Protein AF-G8ZY96-F1 (afdb_monomer_lite)

Structure (mmCIF, N/CA/C/O backbone):
data_AF-G8ZY96-F1
#
_entry.id   AF-G8ZY96-F1
#
loop_
_atom_site.group_PDB
_atom_site.id
_atom_site.type_symbol
_atom_site.label_atom_id
_atom_site.label_alt_id
_atom_site.label_comp_id
_atom_site.label_asym_id
_atom_site.label_entity_id
_atom_site.label_seq_id
_atom_site.pdbx_PDB_ins_code
_atom_site.Cartn_x
_atom_site.Cartn_y
_atom_site.Cartn_z
_atom_site.occupancy
_atom_site.B_iso_or_equiv
_atom_site.auth_seq_id
_atom_site.auth_comp_id
_atom_site.auth_asym_id
_atom_site.auth_atom_id
_atom_site.pdbx_PDB_model_num
ATOM 1 N N . SER A 1 1 ? 13.080 5.524 -26.055 1.00 47.41 1 SER A N 1
ATOM 2 C CA . SER A 1 1 ? 12.161 4.626 -25.325 1.00 47.41 1 SER A CA 1
ATOM 3 C C . SER A 1 1 ? 12.075 4.948 -23.831 1.00 47.41 1 SER A C 1
ATOM 5 O O . SER A 1 1 ? 10.965 4.918 -23.333 1.00 47.41 1 SER A O 1
ATOM 7 N N . LYS A 1 2 ? 13.167 5.368 -23.159 1.00 34.75 2 LYS A N 1
ATOM 8 C CA . LYS A 1 2 ? 13.234 5.798 -21.735 1.00 34.75 2 LYS A CA 1
ATOM 9 C C . LYS A 1 2 ? 12.138 6.763 -21.235 1.00 34.75 2 LYS A C 1
ATOM 11 O O . LYS A 1 2 ? 11.817 6.761 -20.058 1.00 34.75 2 LYS A O 1
ATOM 16 N N . SER A 1 3 ? 11.590 7.618 -22.104 1.00 38.44 3 SER A N 1
ATOM 17 C CA . SER A 1 3 ? 10.581 8.615 -21.724 1.00 38.44 3 SER A CA 1
ATOM 18 C C . SER A 1 3 ? 9.147 8.088 -21.730 1.00 38.44 3 SER A C 1
ATOM 20 O O . SER A 1 3 ? 8.287 8.765 -21.188 1.00 38.44 3 SER A O 1
ATOM 22 N N . LYS A 1 4 ? 8.869 6.920 -22.333 1.00 41.31 4 LYS A N 1
ATOM 23 C CA . LYS A 1 4 ? 7.492 6.473 -22.600 1.00 41.31 4 LYS A CA 1
ATOM 24 C C . LYS A 1 4 ? 6.802 5.889 -21.366 1.00 41.31 4 LYS A C 1
ATOM 26 O O . LYS A 1 4 ? 5.678 6.271 -21.099 1.00 41.31 4 LYS A O 1
ATOM 31 N N . CYS A 1 5 ? 7.447 5.034 -20.571 1.00 41.44 5 CYS A N 1
ATOM 32 C CA . CYS A 1 5 ? 6.770 4.371 -19.443 1.00 41.44 5 CYS A CA 1
ATOM 33 C C . CYS A 1 5 ? 6.495 5.324 -18.266 1.00 41.44 5 CYS A C 1
ATOM 35 O O . CYS A 1 5 ? 5.376 5.388 -17.757 1.00 41.44 5 CYS A O 1
ATOM 37 N N . GLN A 1 6 ? 7.487 6.143 -17.900 1.00 39.78 6 GLN A N 1
ATOM 38 C CA . GLN A 1 6 ? 7.342 7.182 -16.877 1.00 39.78 6 GLN A CA 1
ATOM 39 C C . GLN A 1 6 ? 6.381 8.288 -17.337 1.00 39.78 6 GLN A C 1
ATOM 41 O O . GLN A 1 6 ? 5.586 8.778 -16.532 1.00 39.78 6 GLN A O 1
ATOM 46 N N . SER A 1 7 ? 6.380 8.635 -18.638 1.00 47.59 7 SER A N 1
ATOM 47 C CA . SER A 1 7 ? 5.338 9.504 -19.189 1.00 47.59 7 SER A CA 1
ATOM 48 C C . SER A 1 7 ? 3.978 8.840 -19.127 1.00 47.59 7 SER A C 1
ATOM 50 O O . SER A 1 7 ? 3.034 9.529 -18.801 1.00 47.59 7 SER A O 1
ATOM 52 N N . THR A 1 8 ? 3.849 7.540 -19.389 1.00 52.41 8 THR A N 1
ATOM 53 C CA . THR A 1 8 ? 2.558 6.847 -19.429 1.00 52.41 8 THR A CA 1
ATOM 54 C C . THR A 1 8 ? 1.954 6.751 -18.029 1.00 52.41 8 THR A C 1
ATOM 56 O O . THR A 1 8 ? 0.990 7.458 -17.783 1.00 52.41 8 THR A O 1
ATOM 59 N N . VAL A 1 9 ? 2.563 6.072 -17.053 1.00 52.25 9 VAL A N 1
ATOM 60 C CA . VAL A 1 9 ? 1.973 5.959 -15.696 1.00 52.25 9 VAL A CA 1
ATOM 61 C C . VAL A 1 9 ? 1.699 7.333 -15.061 1.00 52.25 9 VAL A C 1
ATOM 63 O O . VAL A 1 9 ? 0.628 7.572 -14.502 1.00 52.25 9 VAL A O 1
ATOM 66 N N . SER A 1 10 ? 2.638 8.278 -15.201 1.00 53.31 10 SER A N 1
ATOM 67 C CA . SER A 1 10 ? 2.465 9.631 -14.664 1.00 53.31 10 SER A CA 1
ATOM 68 C C . SER A 1 10 ? 1.416 10.444 -15.430 1.00 53.31 10 SER A C 1
ATOM 70 O O . SER A 1 10 ? 0.617 11.113 -14.789 1.00 53.31 10 SER A O 1
ATOM 72 N N . SER A 1 11 ? 1.381 10.417 -16.770 1.00 57.03 11 SER A N 1
ATOM 73 C CA . SER A 1 11 ? 0.384 11.168 -17.565 1.00 57.03 11 SER A CA 1
ATOM 74 C C . SER A 1 11 ? -1.027 10.624 -17.388 1.00 57.03 11 SER A C 1
ATOM 76 O O . SER A 1 11 ? -1.976 11.399 -17.364 1.00 57.03 11 SER A O 1
ATOM 78 N N . GLN A 1 12 ? -1.153 9.313 -17.206 1.00 59.62 12 GLN A N 1
ATOM 79 C CA . GLN A 1 12 ? -2.422 8.611 -17.105 1.00 59.62 12 GLN A CA 1
ATOM 80 C C . GLN A 1 12 ? -3.149 8.934 -15.797 1.00 59.62 12 GLN A C 1
ATOM 82 O O . GLN A 1 12 ? -4.313 9.341 -15.820 1.00 59.62 12 GLN A O 1
ATOM 87 N N . LEU A 1 13 ? -2.445 8.851 -14.660 1.00 63.44 13 LEU A N 1
ATOM 88 C CA . LEU A 1 13 ? -2.997 9.314 -13.386 1.00 63.44 13 LEU A CA 1
ATOM 89 C C . LEU A 1 13 ? -3.202 10.835 -13.400 1.00 63.44 13 LEU A C 1
ATOM 91 O O . LEU A 1 13 ? -4.229 11.310 -12.924 1.00 63.44 13 LEU A O 1
ATOM 95 N N . LYS A 1 14 ? -2.277 11.602 -14.000 1.00 63.75 14 LYS A N 1
ATOM 96 C CA . LYS A 1 14 ? -2.408 13.063 -14.136 1.00 63.75 14 LYS A CA 1
ATOM 97 C C . LYS A 1 14 ? -3.657 13.477 -14.905 1.00 63.75 14 LYS A C 1
ATOM 99 O O . LYS A 1 14 ? -4.272 14.455 -14.506 1.00 63.75 14 LYS A O 1
ATOM 104 N N . GLU A 1 15 ? -4.057 12.773 -15.963 1.00 64.00 15 GLU A N 1
ATOM 105 C CA . GLU A 1 15 ? -5.271 13.114 -16.715 1.00 64.00 15 GLU A CA 1
ATOM 106 C C . GLU A 1 15 ? -6.539 12.872 -15.882 1.00 64.00 15 GLU A C 1
ATOM 108 O O . GLU A 1 15 ? -7.428 13.725 -15.842 1.00 64.00 15 GLU A O 1
ATOM 113 N N . ARG A 1 16 ? -6.614 11.744 -15.157 1.00 69.81 16 ARG A N 1
ATOM 114 C CA . ARG A 1 16 ? -7.728 11.469 -14.227 1.00 69.81 16 ARG A CA 1
ATOM 115 C C . ARG A 1 16 ? -7.764 12.502 -13.102 1.00 69.81 16 ARG A C 1
ATOM 117 O O . ARG A 1 16 ? -8.821 13.049 -12.797 1.00 69.81 16 ARG A O 1
ATOM 124 N N . LEU A 1 17 ? -6.603 12.820 -12.535 1.00 70.94 17 LEU A N 1
ATOM 125 C CA . LEU A 1 17 ? -6.458 13.832 -11.496 1.00 70.94 17 LEU A CA 1
ATOM 126 C C . LEU A 1 17 ? -6.800 15.231 -12.000 1.00 70.94 17 LEU A C 1
ATOM 128 O O . LEU A 1 17 ? -7.450 15.959 -11.273 1.00 70.94 17 LEU A O 1
ATOM 132 N N . ALA A 1 18 ? -6.452 15.602 -13.231 1.00 67.38 18 ALA A N 1
ATOM 133 C CA . ALA A 1 18 ? -6.812 16.899 -13.803 1.00 67.38 18 ALA A CA 1
ATOM 134 C C . ALA A 1 18 ? -8.335 17.074 -13.938 1.00 67.38 18 ALA A C 1
ATOM 136 O O . ALA A 1 18 ? -8.839 18.177 -13.760 1.00 67.38 18 ALA A O 1
ATOM 137 N N . LYS A 1 19 ? -9.077 15.986 -14.197 1.00 65.31 19 LYS A N 1
ATOM 138 C CA . LYS A 1 19 ? -10.552 16.000 -14.221 1.00 65.31 19 LYS A CA 1
ATOM 139 C C . LYS A 1 19 ? -11.164 16.119 -12.818 1.00 65.31 19 LYS A C 1
ATOM 141 O O . LYS A 1 19 ? -12.224 16.717 -12.672 1.00 65.31 19 LYS A O 1
ATOM 146 N N . LEU A 1 20 ? -10.516 15.551 -11.797 1.00 66.31 20 LEU A N 1
ATOM 147 C CA . LEU A 1 20 ? -10.996 15.568 -10.406 1.00 66.31 20 LEU A CA 1
ATOM 148 C C . LEU A 1 20 ? -10.575 16.832 -9.642 1.00 66.31 20 LEU A C 1
ATOM 150 O O . LEU A 1 20 ? -11.321 17.355 -8.816 1.00 66.31 20 LEU A O 1
ATOM 154 N N . LEU A 1 21 ? -9.378 17.333 -9.924 1.00 66.56 21 LEU A N 1
ATOM 155 C CA . LEU A 1 21 ? -8.766 18.504 -9.316 1.00 66.56 21 LEU A CA 1
ATOM 156 C C .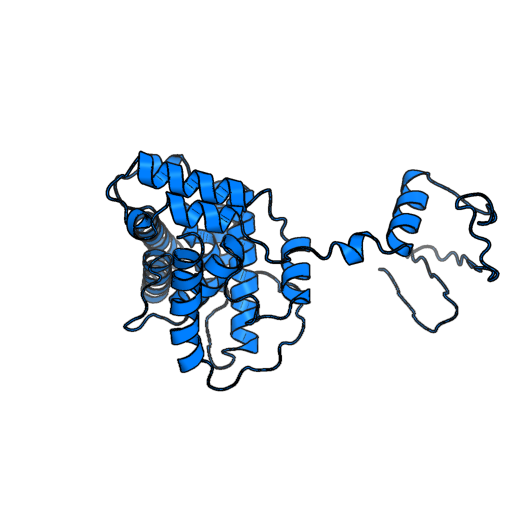 LEU A 1 21 ? -9.042 19.709 -10.209 1.00 66.56 21 LEU A C 1
ATOM 158 O O . LEU A 1 21 ? -8.166 20.212 -10.904 1.00 66.56 21 LEU A O 1
ATOM 162 N N . ASN A 1 22 ? -10.287 20.183 -10.174 1.00 52.94 22 ASN A N 1
ATOM 163 C CA . ASN A 1 22 ? -10.718 21.347 -10.955 1.00 52.94 22 ASN A CA 1
ATOM 164 C C . ASN A 1 22 ? -9.992 22.649 -10.536 1.00 52.94 22 ASN A C 1
ATOM 166 O O . ASN A 1 22 ? -10.023 23.645 -11.252 1.00 52.94 22 ASN A O 1
ATOM 170 N N . VAL A 1 23 ? -9.339 22.644 -9.365 1.00 57.94 23 VAL A N 1
ATOM 171 C CA . VAL A 1 23 ? -8.496 23.723 -8.838 1.00 57.94 23 VAL A CA 1
ATOM 172 C C . VAL A 1 23 ? -7.345 23.087 -8.061 1.00 57.94 23 VAL A C 1
ATOM 174 O O . VAL A 1 23 ? -7.586 22.338 -7.114 1.00 57.94 23 VAL A O 1
ATOM 177 N N . GLN A 1 24 ? -6.097 23.398 -8.422 1.00 56.38 24 GLN A N 1
ATOM 178 C CA . GLN A 1 24 ? -4.942 23.004 -7.617 1.00 56.38 24 GLN A CA 1
ATOM 179 C C . GLN A 1 24 ? -4.975 23.795 -6.304 1.00 56.38 24 GLN A C 1
ATOM 181 O O . GLN A 1 24 ? -4.778 25.011 -6.291 1.00 56.38 24 GLN A O 1
ATOM 186 N N . ARG A 1 25 ? -5.294 23.117 -5.199 1.00 68.00 25 ARG A N 1
ATOM 187 C CA . ARG A 1 25 ? -5.425 23.756 -3.884 1.00 68.00 25 ARG A CA 1
ATOM 188 C C . ARG A 1 25 ? -4.049 23.983 -3.266 1.00 68.00 25 ARG A C 1
ATOM 190 O O . ARG A 1 25 ? -3.138 23.174 -3.449 1.00 68.00 25 ARG A O 1
ATOM 197 N N . HIS A 1 26 ? -3.901 25.095 -2.544 1.00 72.69 26 HIS A N 1
ATOM 198 C CA . HIS A 1 26 ? -2.657 25.424 -1.854 1.00 72.69 26 HIS A CA 1
ATOM 199 C C . HIS A 1 26 ? -2.327 24.346 -0.817 1.00 72.69 26 HIS A C 1
ATOM 201 O O . HIS A 1 26 ? -3.153 24.017 0.031 1.00 72.69 26 HIS A O 1
ATOM 207 N N . GLN A 1 27 ? -1.120 23.793 -0.902 1.00 78.88 27 GLN A N 1
ATOM 208 C CA . GLN A 1 27 ? -0.669 22.723 -0.022 1.00 78.88 27 GLN A CA 1
ATOM 209 C C . GLN A 1 27 ? -0.067 23.306 1.236 1.00 78.88 27 GLN A C 1
ATOM 211 O O . GLN A 1 27 ? 0.885 24.082 1.179 1.00 78.88 27 GLN A O 1
ATOM 216 N N . VAL A 1 28 ? -0.581 22.872 2.377 1.00 77.44 28 VAL A N 1
ATOM 217 C CA . VAL A 1 28 ? -0.041 23.263 3.676 1.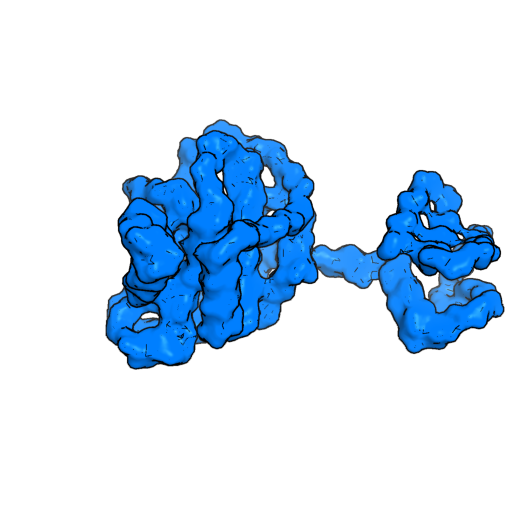00 77.44 28 VAL A CA 1
ATOM 218 C C . VAL A 1 28 ? 0.860 22.149 4.187 1.00 77.44 28 VAL A C 1
ATOM 220 O O . VAL A 1 28 ? 0.475 20.976 4.156 1.00 77.44 28 VAL A O 1
ATOM 223 N N . SER A 1 29 ? 2.048 22.510 4.675 1.00 83.75 29 SER A N 1
ATOM 224 C CA . SER A 1 29 ? 2.934 21.567 5.360 1.00 83.75 29 SER A CA 1
ATOM 225 C C . SER A 1 29 ? 2.213 20.909 6.540 1.00 83.75 29 SER A C 1
ATOM 227 O O . SER A 1 29 ? 1.640 21.594 7.386 1.00 83.75 29 SER A O 1
ATOM 229 N N . LYS A 1 30 ? 2.236 19.577 6.595 1.00 83.94 30 LYS A N 1
ATOM 230 C CA . LYS A 1 30 ? 1.652 18.764 7.663 1.00 83.94 30 LYS A CA 1
ATOM 231 C C . LYS A 1 30 ? 2.736 17.991 8.395 1.00 83.94 30 LYS A C 1
ATOM 233 O O . LYS A 1 30 ? 3.685 17.494 7.788 1.00 83.94 30 LYS A O 1
ATOM 238 N N . SER A 1 31 ? 2.543 17.852 9.701 1.00 85.88 31 SER A N 1
ATOM 239 C CA . SER A 1 31 ? 3.219 16.834 10.493 1.00 85.88 31 SER A CA 1
ATOM 240 C C . SER A 1 31 ? 2.600 15.461 10.233 1.00 85.88 31 SER A C 1
ATOM 242 O O . SER A 1 31 ? 1.456 15.352 9.790 1.00 85.88 31 SER A O 1
ATOM 244 N N . VAL A 1 32 ? 3.346 14.417 10.578 1.00 91.25 32 VAL A N 1
ATOM 245 C CA . VAL A 1 32 ? 2.834 13.044 10.662 1.00 91.25 32 VAL A CA 1
ATOM 246 C C . VAL A 1 32 ? 1.646 13.010 11.627 1.00 91.25 32 VAL A C 1
ATOM 248 O O . VAL A 1 32 ? 1.694 13.642 12.686 1.00 91.25 32 VAL A O 1
ATOM 251 N N . ILE A 1 33 ? 0.578 12.306 11.253 1.00 93.06 33 ILE A N 1
ATOM 252 C CA . ILE A 1 33 ? -0.599 12.122 12.111 1.00 93.06 33 ILE A CA 1
ATOM 253 C C . ILE A 1 33 ? -0.468 10.827 12.923 1.00 93.06 33 ILE A C 1
ATOM 255 O O . ILE A 1 33 ? 0.173 9.882 12.449 1.00 93.06 33 ILE A O 1
ATOM 259 N N . PRO A 1 34 ? -1.060 10.745 14.129 1.00 94.56 34 PRO A N 1
ATOM 260 C CA . PRO A 1 34 ? -1.126 9.480 14.851 1.00 94.56 34 PRO A CA 1
ATOM 261 C C . PRO A 1 34 ? -1.889 8.438 14.027 1.00 94.56 34 PRO A C 1
ATOM 263 O O . PRO A 1 34 ? -2.842 8.765 13.316 1.00 94.56 34 PRO A O 1
ATOM 266 N N . PHE A 1 35 ? -1.466 7.180 14.126 1.00 95.31 35 PHE A N 1
ATOM 267 C CA . PHE A 1 35 ? -2.230 6.077 13.556 1.00 95.31 35 PHE A CA 1
ATOM 268 C C . PHE A 1 35 ? -3.527 5.878 14.355 1.00 95.31 35 PHE A C 1
ATOM 270 O O . PHE A 1 35 ? -3.504 6.072 15.575 1.00 95.31 35 PHE A O 1
ATOM 277 N N . PRO A 1 36 ? -4.633 5.490 13.694 1.00 96.00 36 PRO A N 1
ATOM 278 C CA . PRO A 1 36 ? -5.829 5.002 14.368 1.00 96.00 36 PRO A CA 1
ATOM 279 C C . PRO A 1 36 ? -5.494 4.028 15.501 1.00 96.00 36 PRO A C 1
ATOM 281 O O . PRO A 1 36 ? -4.631 3.160 15.352 1.00 96.00 36 PRO A O 1
ATOM 284 N N . SER A 1 37 ? -6.170 4.197 16.633 1.00 92.31 37 SER A N 1
ATOM 285 C CA . SER A 1 37 ? -6.099 3.307 17.790 1.00 92.31 37 SER A CA 1
ATOM 286 C C . SER A 1 37 ? -7.428 2.580 17.969 1.00 92.31 37 SER A C 1
ATOM 288 O O . SER A 1 37 ? -8.458 3.024 17.466 1.00 92.31 37 SER A O 1
ATOM 290 N N . GLY A 1 38 ? -7.411 1.466 18.698 1.00 94.69 38 GLY A N 1
ATOM 291 C CA . GLY A 1 38 ? -8.574 0.597 18.850 1.00 94.69 38 GLY A CA 1
ATOM 292 C C . GLY A 1 38 ? -8.268 -0.837 18.442 1.00 94.69 38 GLY A C 1
ATOM 293 O O . GLY A 1 38 ? -7.251 -1.128 17.815 1.00 94.69 38 GLY A O 1
ATOM 294 N N . LYS A 1 39 ? -9.160 -1.755 18.820 1.00 96.88 39 LYS A N 1
ATOM 295 C CA . LYS A 1 39 ? -8.923 -3.200 18.711 1.00 96.88 39 LYS A CA 1
ATOM 296 C C . LYS A 1 39 ? -8.592 -3.646 17.280 1.00 96.88 39 LYS A C 1
ATOM 298 O O . LYS A 1 39 ? -7.676 -4.444 17.099 1.00 96.88 39 LYS A O 1
ATOM 303 N N . VAL A 1 40 ? -9.330 -3.146 16.288 1.00 96.75 40 VAL A N 1
ATOM 304 C CA . VAL A 1 40 ? -9.164 -3.531 14.878 1.00 96.75 40 VAL A CA 1
ATOM 305 C C . VAL A 1 40 ? -7.881 -2.918 14.309 1.00 96.75 40 VAL A C 1
ATOM 307 O O . VAL A 1 40 ? -7.019 -3.659 13.832 1.00 96.75 40 VAL A O 1
ATOM 310 N N . ALA A 1 41 ? -7.683 -1.602 14.447 1.00 96.81 41 ALA A N 1
ATOM 311 C CA . ALA A 1 41 ? -6.438 -0.932 14.057 1.00 96.81 41 ALA A CA 1
ATOM 312 C C . ALA A 1 41 ? -5.177 -1.589 14.657 1.00 96.81 41 ALA A C 1
ATOM 314 O O . ALA A 1 41 ? -4.205 -1.865 13.949 1.00 96.81 41 ALA A O 1
ATOM 315 N N . GLU A 1 42 ? -5.191 -1.876 15.962 1.00 98.19 42 GLU A N 1
ATOM 316 C CA . GLU A 1 42 ? -4.070 -2.494 16.674 1.00 98.19 42 GLU A CA 1
ATOM 317 C C . GLU A 1 42 ? -3.817 -3.929 16.214 1.00 98.19 42 GLU A C 1
ATOM 319 O O . GLU A 1 42 ? -2.657 -4.320 16.045 1.00 98.19 42 GLU A O 1
ATOM 324 N N . PHE A 1 43 ? -4.877 -4.708 15.968 1.00 98.56 43 PHE A N 1
ATOM 325 C CA . PHE A 1 43 ? -4.752 -6.047 15.401 1.00 98.56 43 PHE A CA 1
ATOM 326 C C . PHE A 1 43 ? -4.010 -5.999 14.064 1.00 98.56 43 PHE A C 1
ATOM 328 O O . PHE A 1 43 ? -2.993 -6.677 13.903 1.00 98.56 43 PHE A O 1
ATOM 335 N N . PHE A 1 44 ? -4.469 -5.170 13.124 1.00 98.69 44 PHE A N 1
ATOM 336 C CA . PHE A 1 44 ? -3.887 -5.115 11.784 1.00 98.69 44 PHE A CA 1
ATOM 337 C C . PHE A 1 44 ? -2.474 -4.546 11.782 1.00 98.69 44 PHE A C 1
ATOM 339 O O . PHE A 1 44 ? -1.614 -5.056 11.062 1.00 98.69 44 PHE A O 1
ATOM 346 N N . LEU A 1 45 ? -2.185 -3.561 12.634 1.00 98.31 45 LEU A N 1
ATOM 347 C CA . LEU A 1 45 ? -0.828 -3.052 12.802 1.00 98.31 45 LEU A CA 1
ATOM 348 C C . LEU A 1 45 ? 0.121 -4.139 13.323 1.00 98.31 45 LEU A C 1
ATOM 350 O O . LEU A 1 45 ? 1.244 -4.264 12.834 1.00 98.31 45 LEU A O 1
ATOM 354 N N . ASN A 1 46 ? -0.314 -4.942 14.295 1.00 98.56 46 ASN A N 1
ATOM 355 C CA . ASN A 1 46 ? 0.483 -6.044 14.833 1.00 98.56 46 ASN A CA 1
ATOM 356 C C . ASN A 1 46 ? 0.636 -7.192 13.827 1.00 98.56 46 ASN A C 1
ATOM 358 O O . ASN A 1 46 ? 1.723 -7.758 13.706 1.00 98.56 46 ASN A O 1
ATOM 362 N N . TYR A 1 47 ? -0.418 -7.506 13.076 1.00 98.75 47 TYR A N 1
ATOM 363 C CA . TYR A 1 47 ? -0.381 -8.506 12.015 1.00 98.75 47 TYR A CA 1
ATOM 364 C C . TYR A 1 47 ? 0.597 -8.104 10.903 1.00 98.75 47 TYR A C 1
ATOM 366 O O . TYR A 1 47 ? 1.491 -8.877 10.561 1.00 98.75 47 TYR A O 1
ATOM 374 N N . ALA A 1 48 ? 0.507 -6.866 10.409 1.00 98.62 48 ALA A N 1
ATOM 375 C CA . ALA A 1 48 ? 1.417 -6.338 9.398 1.00 98.62 48 ALA A CA 1
ATOM 376 C C . ALA A 1 48 ? 2.872 -6.321 9.892 1.00 98.62 48 ALA A C 1
ATOM 378 O O . ALA A 1 48 ? 3.761 -6.765 9.174 1.00 98.62 48 ALA A O 1
ATOM 379 N N . LYS A 1 49 ? 3.122 -5.901 11.142 1.00 98.44 49 LYS A N 1
ATOM 380 C CA . LYS A 1 49 ? 4.460 -5.958 11.765 1.00 98.44 49 LYS A CA 1
ATOM 381 C C . LYS A 1 49 ? 5.041 -7.368 11.830 1.00 98.44 49 LYS A C 1
ATOM 383 O O . LYS A 1 49 ? 6.256 -7.523 11.766 1.00 98.44 49 LYS A O 1
ATOM 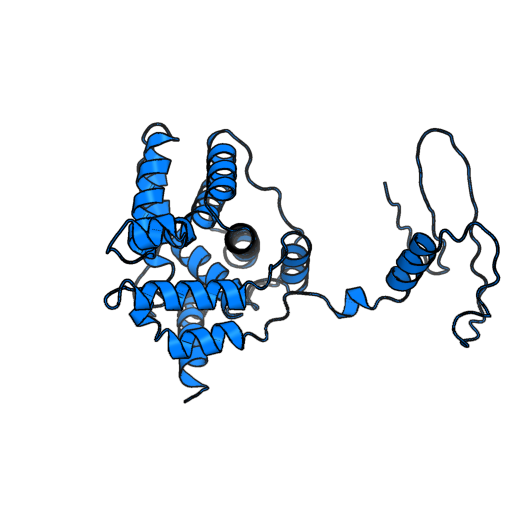388 N N . LYS A 1 50 ? 4.189 -8.374 12.021 1.00 98.56 50 LYS A N 1
ATOM 389 C CA . LYS A 1 50 ? 4.601 -9.772 12.128 1.00 98.56 50 LYS A CA 1
ATOM 390 C C . LYS A 1 50 ? 4.909 -10.388 10.764 1.00 98.56 50 LYS A C 1
ATOM 392 O O . LYS A 1 50 ? 5.858 -11.159 10.662 1.00 98.56 50 LYS A O 1
ATOM 397 N N . GLU A 1 51 ? 4.094 -10.104 9.751 1.00 98.50 51 GLU A N 1
ATOM 398 C CA . GLU A 1 51 ? 4.195 -10.780 8.452 1.00 98.50 51 GLU A CA 1
ATOM 399 C C . GLU A 1 51 ? 5.078 -10.026 7.442 1.00 98.50 51 GLU A C 1
ATOM 401 O O . GLU A 1 51 ? 5.725 -10.666 6.614 1.00 98.50 51 GLU A O 1
ATOM 406 N N . LEU A 1 52 ? 5.121 -8.688 7.481 1.00 98.56 52 LEU A N 1
ATOM 407 C CA . LEU A 1 52 ? 5.835 -7.887 6.484 1.00 98.56 52 LEU A CA 1
ATOM 408 C C . LEU A 1 52 ? 7.312 -7.668 6.848 1.00 98.56 52 LEU A C 1
ATOM 410 O O . LEU A 1 52 ? 7.631 -7.346 7.996 1.00 98.56 52 LEU A O 1
ATOM 414 N N . PRO A 1 53 ? 8.226 -7.708 5.860 1.00 97.75 53 PRO A N 1
ATOM 415 C CA . PRO A 1 53 ? 9.564 -7.150 6.016 1.00 97.75 53 PRO A CA 1
ATOM 416 C C . PRO A 1 53 ? 9.511 -5.663 6.388 1.00 97.75 53 PRO A C 1
ATOM 418 O O . PRO A 1 53 ? 8.630 -4.930 5.936 1.00 97.75 53 PRO A O 1
ATOM 421 N N . ILE A 1 54 ? 10.504 -5.188 7.148 1.00 97.81 54 ILE A N 1
ATOM 422 C CA . ILE A 1 54 ? 10.527 -3.811 7.671 1.00 97.81 54 ILE A CA 1
ATOM 423 C C . ILE A 1 54 ? 10.397 -2.737 6.580 1.00 97.81 54 ILE A C 1
ATOM 425 O O . ILE A 1 54 ? 9.684 -1.756 6.770 1.00 97.81 54 ILE A O 1
ATOM 429 N N . ALA A 1 55 ? 11.019 -2.937 5.413 1.00 97.75 55 ALA A N 1
ATOM 430 C CA . ALA A 1 55 ? 10.928 -1.994 4.298 1.00 97.75 55 ALA A CA 1
ATOM 431 C C . ALA A 1 55 ? 9.493 -1.877 3.749 1.00 97.75 55 ALA A C 1
ATOM 433 O O . ALA A 1 55 ? 9.018 -0.764 3.516 1.00 97.75 55 ALA A O 1
ATOM 434 N N . THR A 1 56 ? 8.787 -3.005 3.611 1.00 98.38 56 THR A N 1
ATOM 435 C CA . THR A 1 56 ? 7.391 -3.071 3.144 1.00 98.38 56 THR A CA 1
ATOM 436 C C . THR A 1 56 ? 6.415 -2.544 4.195 1.00 98.38 56 THR A C 1
ATOM 438 O O . THR A 1 56 ? 5.486 -1.806 3.864 1.00 98.38 56 THR A O 1
ATOM 441 N N . LEU A 1 57 ? 6.649 -2.842 5.478 1.00 98.75 57 LEU A N 1
ATOM 442 C CA . LEU A 1 57 ? 5.882 -2.251 6.576 1.00 98.75 57 LEU A CA 1
ATOM 443 C C . LEU A 1 57 ? 6.021 -0.724 6.571 1.00 98.75 57 LEU A C 1
ATOM 445 O O . LEU A 1 57 ? 5.023 -0.007 6.597 1.00 98.75 57 LEU A O 1
ATOM 449 N N . ASN A 1 58 ? 7.252 -0.215 6.502 1.00 98.75 58 ASN A N 1
ATOM 450 C CA . ASN A 1 58 ? 7.505 1.221 6.483 1.00 98.75 58 ASN A CA 1
ATOM 451 C C . ASN A 1 58 ? 6.890 1.884 5.245 1.00 98.75 58 ASN A C 1
ATOM 453 O O . ASN A 1 58 ? 6.311 2.960 5.367 1.00 98.75 58 ASN A O 1
ATOM 457 N N . HIS A 1 59 ? 6.967 1.249 4.071 1.00 98.75 59 HIS A N 1
ATOM 458 C CA . HIS A 1 59 ? 6.255 1.699 2.872 1.00 98.75 59 HIS A CA 1
ATOM 459 C C . HIS A 1 59 ? 4.751 1.831 3.123 1.00 98.75 59 HIS A C 1
ATOM 461 O O . HIS A 1 59 ? 4.193 2.909 2.935 1.00 98.75 59 HIS A O 1
ATOM 467 N N . SER A 1 60 ? 4.122 0.782 3.645 1.00 98.88 60 SER A N 1
ATOM 468 C CA . SER A 1 60 ? 2.691 0.752 3.955 1.00 98.88 60 SER A CA 1
ATOM 469 C C . SER A 1 60 ? 2.276 1.872 4.921 1.00 98.88 60 SER A C 1
ATOM 471 O O . SER A 1 60 ? 1.281 2.566 4.709 1.00 98.88 60 SER A O 1
ATOM 473 N N . LEU A 1 61 ? 3.083 2.130 5.955 1.00 98.81 61 LEU A N 1
ATOM 474 C CA . LEU A 1 61 ? 2.843 3.224 6.900 1.00 98.81 61 LEU A CA 1
ATOM 475 C C . LEU A 1 61 ? 3.038 4.610 6.261 1.00 98.81 61 LEU A C 1
ATOM 477 O O . LEU A 1 61 ? 2.276 5.530 6.561 1.00 98.81 61 LEU A O 1
ATOM 481 N N . ARG A 1 62 ? 4.021 4.783 5.363 1.00 98.81 62 ARG A N 1
ATOM 482 C CA . ARG A 1 62 ? 4.169 6.024 4.583 1.00 98.81 62 ARG A CA 1
ATOM 483 C C . ARG A 1 62 ? 2.982 6.240 3.649 1.00 98.81 62 ARG A C 1
ATOM 485 O O . ARG A 1 62 ? 2.482 7.358 3.585 1.00 98.81 62 ARG A O 1
ATOM 492 N N . VAL A 1 63 ? 2.510 5.189 2.978 1.00 98.81 63 VAL A N 1
ATOM 493 C CA . VAL A 1 63 ? 1.327 5.218 2.105 1.00 98.81 63 VAL A CA 1
ATOM 494 C C . VAL A 1 63 ? 0.110 5.732 2.870 1.00 98.81 63 VAL A C 1
ATOM 496 O O . VAL A 1 63 ? -0.513 6.682 2.406 1.00 98.81 63 VAL A O 1
ATOM 499 N N . PHE A 1 64 ? -0.161 5.226 4.079 1.00 98.81 64 PHE A N 1
ATOM 500 C CA . PHE A 1 64 ? -1.218 5.772 4.943 1.00 98.81 64 PHE A CA 1
ATOM 501 C C . PHE A 1 64 ? -1.063 7.287 5.180 1.00 98.81 64 PHE A C 1
ATOM 503 O O . PHE A 1 64 ? -2.014 8.049 4.996 1.00 98.81 64 PHE A O 1
ATOM 510 N N . GLN A 1 65 ? 0.140 7.740 5.549 1.00 98.69 65 GLN A N 1
ATOM 511 C CA . GLN A 1 65 ? 0.398 9.157 5.830 1.00 98.69 65 GLN A CA 1
ATOM 512 C C . GLN A 1 65 ? 0.233 10.036 4.580 1.00 98.69 65 GLN A C 1
ATOM 514 O O . GLN A 1 65 ? -0.341 11.124 4.665 1.00 98.69 65 GLN A O 1
ATOM 519 N N . TYR A 1 66 ? 0.691 9.573 3.411 1.00 98.62 66 TYR A N 1
ATOM 520 C CA . TYR A 1 66 ? 0.482 10.284 2.149 1.00 98.62 66 TYR A CA 1
ATOM 521 C C . TYR A 1 66 ? -0.996 10.347 1.779 1.00 98.62 66 TYR A C 1
ATOM 523 O O . TYR A 1 66 ? -1.463 11.421 1.406 1.00 98.62 66 TYR A O 1
ATOM 531 N N . CYS A 1 67 ? -1.739 9.243 1.920 1.00 98.38 67 CYS A N 1
ATOM 532 C CA . CYS A 1 67 ? -3.177 9.229 1.684 1.00 98.38 67 CYS A CA 1
ATOM 533 C C . CYS A 1 67 ? -3.873 10.292 2.538 1.00 98.38 67 CYS A C 1
ATOM 535 O O . CYS A 1 67 ? -4.557 11.158 1.998 1.00 98.38 67 CYS A O 1
ATOM 537 N N . ALA A 1 68 ? -3.641 10.285 3.854 1.00 97.69 68 ALA A N 1
ATOM 538 C CA . ALA A 1 68 ? -4.257 11.238 4.773 1.00 97.69 68 ALA A CA 1
ATOM 539 C C . ALA A 1 68 ? -3.889 12.698 4.445 1.00 97.69 68 ALA A C 1
ATOM 541 O O . ALA A 1 68 ? -4.748 13.584 4.454 1.00 97.69 68 ALA A O 1
ATOM 542 N N . ALA A 1 69 ? -2.622 12.963 4.108 1.00 96.50 69 ALA A N 1
ATOM 543 C CA . ALA A 1 69 ? -2.164 14.299 3.732 1.00 96.50 69 ALA A CA 1
ATOM 544 C C . ALA A 1 69 ? -2.814 14.800 2.432 1.00 96.50 69 ALA A C 1
ATOM 546 O O . ALA A 1 69 ? -3.267 15.948 2.379 1.00 96.50 69 ALA A O 1
ATOM 547 N N . ILE A 1 70 ? -2.879 13.943 1.409 1.00 96.12 70 ILE A N 1
ATOM 548 C CA . ILE A 1 70 ? -3.426 14.271 0.088 1.00 96.12 70 ILE A CA 1
ATOM 549 C C . ILE A 1 70 ? -4.948 14.411 0.147 1.00 96.12 70 ILE A C 1
ATOM 551 O O . ILE A 1 70 ? -5.467 15.365 -0.425 1.00 96.12 70 ILE A O 1
ATOM 555 N N . ILE A 1 71 ? -5.664 13.539 0.868 1.00 95.38 71 ILE A N 1
ATOM 556 C CA . ILE A 1 71 ? -7.115 13.678 1.086 1.00 95.38 71 ILE A CA 1
ATOM 557 C C . ILE A 1 71 ? -7.414 15.053 1.676 1.00 95.38 71 ILE A C 1
ATOM 559 O O . ILE A 1 71 ? -8.222 15.797 1.129 1.00 95.38 71 ILE A O 1
ATOM 563 N N . LYS A 1 72 ? -6.701 15.440 2.737 1.00 93.38 72 LYS A N 1
ATOM 564 C CA . LYS A 1 72 ? -6.946 16.710 3.424 1.00 93.38 72 LYS A CA 1
ATOM 565 C C . LYS A 1 72 ? -6.760 17.939 2.527 1.00 93.38 72 LYS A C 1
ATOM 567 O O . LYS A 1 72 ? -7.521 18.893 2.660 1.00 93.38 72 LYS A O 1
ATOM 572 N N . ASP A 1 73 ? -5.768 17.936 1.636 1.00 90.19 73 ASP A N 1
ATOM 573 C CA . ASP A 1 73 ? -5.524 19.078 0.742 1.00 90.19 73 ASP A CA 1
ATOM 574 C C . ASP A 1 73 ? -6.392 19.054 -0.510 1.00 90.19 73 ASP A C 1
ATOM 576 O O . ASP A 1 73 ? -6.919 20.086 -0.924 1.00 90.19 73 ASP A O 1
ATOM 580 N N . GLN A 1 74 ? -6.496 17.890 -1.145 1.00 90.50 74 GLN A N 1
ATOM 581 C CA . GLN A 1 74 ? -7.004 17.759 -2.507 1.00 90.50 74 GLN A CA 1
ATOM 582 C C . GLN A 1 74 ? -8.464 17.296 -2.542 1.00 90.50 74 GLN A C 1
ATOM 584 O O . GLN A 1 74 ? -9.205 17.669 -3.452 1.00 90.50 74 GLN A O 1
ATOM 589 N N . PHE A 1 75 ? -8.899 16.541 -1.532 1.00 93.06 75 PHE A N 1
ATOM 590 C CA . PHE A 1 75 ? -10.226 15.932 -1.456 1.00 93.06 75 PHE A CA 1
ATOM 591 C C . PHE A 1 75 ? -10.878 16.096 -0.070 1.00 93.06 75 PHE A C 1
ATOM 593 O O . PHE A 1 75 ? -11.330 15.108 0.503 1.00 93.06 75 PHE A O 1
ATOM 600 N N . PRO A 1 76 ? -10.964 17.309 0.511 1.00 91.50 76 PRO A N 1
ATOM 601 C CA . PRO A 1 76 ? -11.464 17.474 1.881 1.00 91.50 76 PRO A CA 1
ATOM 602 C C . PRO A 1 76 ? -12.947 17.124 2.058 1.00 91.50 76 PRO A C 1
ATOM 604 O O . PRO A 1 76 ? -13.420 17.065 3.184 1.00 91.50 76 PRO A O 1
ATOM 607 N N . GLN A 1 77 ? -13.681 16.914 0.964 1.00 92.31 77 GLN A N 1
ATOM 608 C CA . GLN A 1 77 ? -15.045 16.389 0.975 1.00 92.31 77 GLN A CA 1
ATOM 609 C C . GLN A 1 77 ? -15.118 14.856 1.094 1.00 92.31 77 GLN A C 1
ATOM 611 O O . GLN A 1 77 ? -16.214 14.313 1.169 1.00 92.31 77 GLN A O 1
ATOM 616 N N . TRP A 1 78 ? -13.993 14.139 1.015 1.00 95.75 78 TRP A N 1
ATOM 617 C CA . TRP A 1 78 ? -13.972 12.688 1.184 1.00 95.75 78 TRP A CA 1
ATOM 618 C C . TRP A 1 78 ? -13.931 12.329 2.665 1.00 95.75 78 TRP A C 1
ATOM 620 O O . TRP A 1 78 ? -12.950 12.596 3.354 1.00 95.75 78 TRP A O 1
ATOM 630 N N . GLU A 1 79 ? -14.980 11.658 3.125 1.00 93.44 79 GLU A N 1
ATOM 631 C CA . GLU A 1 79 ? -15.120 11.163 4.496 1.00 93.44 79 GLU A CA 1
ATOM 632 C C . GLU A 1 79 ? -14.678 9.696 4.577 1.00 93.44 79 GLU A C 1
ATOM 634 O O . GLU A 1 79 ? -15.460 8.799 4.879 1.00 93.44 79 GLU A O 1
ATOM 639 N N . ILE A 1 80 ? -13.415 9.429 4.230 1.00 95.88 80 ILE A N 1
ATOM 640 C CA . ILE A 1 80 ? -12.842 8.083 4.362 1.00 95.88 80 ILE A CA 1
ATOM 641 C C . ILE A 1 80 ? -12.445 7.869 5.823 1.00 95.88 80 ILE A C 1
ATOM 643 O O . ILE A 1 80 ? -11.625 8.618 6.356 1.00 95.88 80 ILE A O 1
ATOM 647 N N . ASP A 1 81 ? -12.987 6.823 6.446 1.00 97.44 81 ASP A N 1
ATOM 648 C CA . ASP A 1 81 ? -12.593 6.411 7.790 1.00 97.44 81 ASP A CA 1
ATOM 649 C C . ASP A 1 81 ? -11.083 6.100 7.846 1.00 97.44 81 ASP A C 1
ATOM 651 O O . ASP A 1 81 ? -10.531 5.373 7.012 1.00 97.44 81 ASP A O 1
ATOM 655 N N . HIS A 1 82 ? -10.385 6.687 8.820 1.00 97.06 82 HIS A N 1
ATOM 656 C CA . HIS A 1 82 ? -8.935 6.550 8.922 1.00 97.06 82 HIS A CA 1
ATOM 657 C C . HIS A 1 82 ? -8.488 5.134 9.317 1.00 97.06 82 HIS A C 1
ATOM 659 O O . HIS A 1 82 ? -7.385 4.747 8.930 1.00 97.06 82 HIS A O 1
ATOM 665 N N . GLU A 1 83 ? -9.288 4.365 10.063 1.00 98.50 83 GLU A N 1
ATOM 666 C CA . GLU A 1 83 ? -9.003 2.956 10.355 1.00 98.50 83 GLU A CA 1
ATOM 667 C C . GLU A 1 83 ? -9.070 2.132 9.068 1.00 98.50 83 GLU A C 1
ATOM 669 O O . GLU A 1 83 ? -8.108 1.428 8.758 1.00 98.50 83 GLU A O 1
ATOM 674 N N . VAL A 1 84 ? -10.120 2.312 8.258 1.00 98.62 84 VAL A N 1
ATOM 675 C CA . VAL A 1 84 ? -10.244 1.658 6.941 1.00 98.62 84 VAL A CA 1
ATOM 676 C C . VAL A 1 84 ? -9.053 2.008 6.048 1.00 98.62 84 VAL A C 1
ATOM 678 O O . VAL A 1 84 ? -8.457 1.132 5.412 1.00 98.62 84 VAL A O 1
ATOM 681 N N . LEU A 1 85 ? -8.650 3.281 6.032 1.00 98.75 85 LEU A N 1
ATOM 682 C CA . LEU A 1 85 ? -7.490 3.743 5.274 1.00 98.75 85 LEU A CA 1
ATOM 683 C C . LEU A 1 85 ? -6.178 3.114 5.77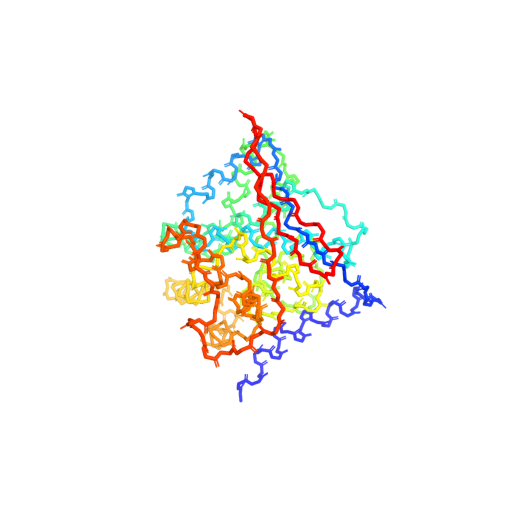0 1.00 98.75 85 LEU A C 1
ATOM 685 O O . LEU A 1 85 ? -5.353 2.698 4.954 1.00 98.75 85 LEU A O 1
ATOM 689 N N . LEU A 1 86 ? -5.983 3.029 7.091 1.00 98.81 86 LEU A N 1
ATOM 690 C CA . LEU A 1 86 ? -4.811 2.399 7.700 1.00 98.81 86 LEU A CA 1
ATOM 691 C C . LEU A 1 86 ? -4.749 0.913 7.349 1.00 98.81 86 LEU A C 1
ATOM 693 O O . LEU A 1 86 ? -3.710 0.451 6.886 1.00 98.81 86 LEU A O 1
ATOM 697 N N . VAL A 1 87 ? -5.839 0.171 7.545 1.00 98.88 87 VAL A N 1
ATOM 698 C CA . VAL A 1 87 ? -5.893 -1.273 7.275 1.00 98.88 87 VAL A CA 1
ATOM 699 C C . VAL A 1 87 ? -5.649 -1.559 5.797 1.00 9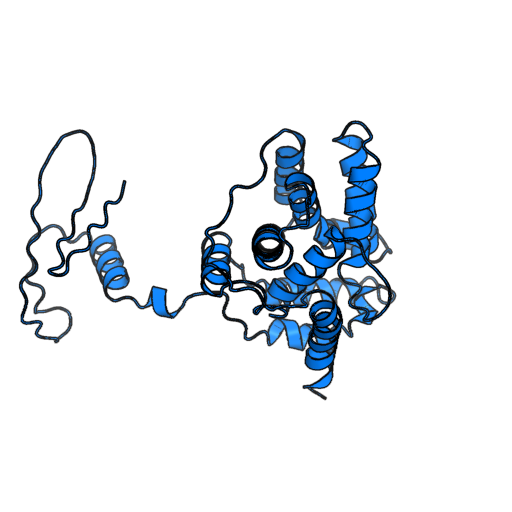8.88 87 VAL A C 1
ATOM 701 O O . VAL A 1 87 ? -4.848 -2.434 5.472 1.00 98.88 87 VAL A O 1
ATOM 704 N N . THR A 1 88 ? -6.236 -0.763 4.902 1.00 98.94 88 THR A N 1
ATOM 705 C CA . THR A 1 88 ? -5.966 -0.856 3.460 1.00 98.94 88 THR A CA 1
ATOM 706 C C . THR A 1 88 ? -4.482 -0.671 3.159 1.00 98.94 88 THR A C 1
ATOM 708 O O . THR A 1 88 ? -3.875 -1.503 2.485 1.00 98.94 88 THR A O 1
ATOM 711 N N . ALA A 1 89 ? -3.874 0.398 3.682 1.00 98.88 89 ALA A N 1
ATOM 712 C CA . ALA A 1 89 ? -2.465 0.688 3.450 1.00 98.88 89 ALA A CA 1
ATOM 713 C C . ALA A 1 89 ? -1.551 -0.406 4.023 1.00 98.88 89 ALA A C 1
ATOM 715 O O . ALA A 1 89 ? -0.606 -0.809 3.354 1.00 98.88 89 ALA A O 1
ATOM 716 N N . LEU A 1 90 ? -1.845 -0.927 5.218 1.00 98.88 90 LEU A N 1
ATOM 717 C CA . LEU A 1 90 ? -1.085 -2.006 5.859 1.00 98.88 90 LEU A CA 1
ATOM 718 C C . LEU A 1 90 ? -1.133 -3.328 5.086 1.00 98.88 90 LEU A C 1
ATOM 720 O O . LEU A 1 90 ? -0.172 -4.092 5.141 1.00 98.88 90 LEU A O 1
ATOM 724 N N . LEU A 1 91 ? -2.242 -3.618 4.405 1.00 98.88 91 LEU A N 1
ATOM 725 C CA . LEU A 1 91 ? -2.468 -4.918 3.777 1.00 98.88 91 LEU A CA 1
ATOM 726 C C . LEU A 1 91 ? -2.240 -4.940 2.266 1.00 98.88 91 LEU A C 1
ATOM 728 O O . LEU A 1 91 ? -2.170 -6.034 1.712 1.00 98.88 91 LEU A O 1
ATOM 732 N N . HIS A 1 92 ? -2.101 -3.796 1.591 1.00 98.88 92 HIS A N 1
ATOM 733 C CA . HIS A 1 92 ? -2.026 -3.783 0.123 1.00 98.88 92 HIS A CA 1
ATOM 734 C C . HIS A 1 92 ? -0.883 -4.637 -0.452 1.00 98.88 92 HIS A C 1
ATOM 736 O O . HIS A 1 92 ? -1.063 -5.294 -1.474 1.00 98.88 92 HIS A O 1
ATOM 742 N N . ASP A 1 93 ? 0.240 -4.710 0.267 1.00 98.81 93 ASP A N 1
ATOM 743 C CA . ASP A 1 93 ? 1.414 -5.510 -0.087 1.00 98.81 93 ASP A CA 1
ATOM 744 C C . ASP A 1 93 ? 1.523 -6.820 0.722 1.00 98.81 93 ASP A C 1
ATOM 746 O O . ASP A 1 93 ? 2.562 -7.483 0.696 1.00 98.81 93 ASP A O 1
ATOM 750 N N . ILE A 1 94 ? 0.480 -7.258 1.442 1.00 98.81 94 ILE A N 1
ATOM 751 C CA . ILE A 1 94 ? 0.565 -8.449 2.314 1.00 98.81 94 ILE A CA 1
ATOM 752 C C . ILE A 1 94 ? 0.965 -9.718 1.556 1.00 98.81 94 ILE A C 1
ATOM 754 O O . ILE A 1 94 ? 1.650 -10.589 2.095 1.00 98.81 94 ILE A O 1
ATOM 758 N N . ALA A 1 95 ? 0.577 -9.826 0.287 1.00 98.69 95 ALA A N 1
ATOM 759 C CA . ALA A 1 95 ? 0.880 -10.977 -0.553 1.00 98.69 95 ALA A CA 1
ATOM 760 C C . ALA A 1 95 ? 2.277 -10.938 -1.200 1.00 98.69 95 ALA A C 1
ATOM 762 O O . ALA A 1 95 ? 2.636 -11.881 -1.899 1.00 98.69 95 ALA A O 1
ATOM 763 N N . THR A 1 96 ? 3.076 -9.897 -0.940 1.00 98.50 96 THR A N 1
ATOM 764 C CA . THR A 1 96 ? 4.458 -9.771 -1.441 1.00 98.50 96 THR A CA 1
ATOM 765 C C . THR A 1 96 ? 5.485 -10.542 -0.610 1.00 98.50 96 THR A C 1
ATOM 767 O O . THR A 1 96 ? 6.642 -10.664 -1.008 1.00 98.50 96 THR A O 1
ATOM 770 N N . THR A 1 97 ? 5.090 -11.069 0.553 1.00 98.25 97 THR A N 1
ATOM 771 C CA . THR A 1 97 ? 5.988 -11.855 1.407 1.00 98.25 97 THR A CA 1
ATOM 772 C C . THR A 1 97 ? 6.395 -13.153 0.714 1.00 98.25 97 THR A C 1
ATOM 774 O O . THR A 1 97 ? 5.615 -13.738 -0.036 1.00 98.25 97 THR A O 1
ATOM 777 N N . ASP A 1 98 ? 7.589 -13.667 1.016 1.00 97.38 98 ASP A N 1
ATOM 778 C CA . ASP A 1 98 ? 8.075 -14.926 0.434 1.00 97.38 98 ASP A CA 1
ATOM 779 C C . ASP A 1 98 ? 7.090 -16.085 0.634 1.00 97.38 98 ASP A C 1
ATOM 781 O O . ASP A 1 98 ? 6.826 -16.851 -0.293 1.00 97.38 98 ASP A O 1
ATOM 785 N N . LYS A 1 99 ? 6.504 -16.160 1.835 1.00 97.81 99 LYS A N 1
ATOM 786 C CA . LYS A 1 99 ? 5.465 -17.125 2.208 1.00 97.81 99 LYS A CA 1
ATOM 787 C C . LYS A 1 99 ? 4.230 -17.004 1.315 1.00 97.81 99 LYS A C 1
ATOM 789 O O . LYS A 1 99 ? 3.719 -18.022 0.857 1.00 97.81 99 LYS A O 1
ATOM 794 N N . ASN A 1 100 ? 3.741 -15.789 1.076 1.00 98.38 100 ASN A N 1
ATOM 795 C CA . ASN A 1 100 ? 2.508 -15.583 0.320 1.00 98.38 100 ASN A CA 1
ATOM 796 C C . ASN A 1 100 ? 2.725 -15.670 -1.193 1.00 98.38 100 ASN A C 1
ATOM 798 O O . ASN A 1 100 ? 1.857 -16.210 -1.873 1.00 98.38 100 ASN A O 1
ATOM 802 N N . ILE A 1 101 ? 3.881 -15.242 -1.713 1.00 97.81 101 ILE A N 1
ATOM 803 C CA . ILE A 1 101 ? 4.246 -15.454 -3.121 1.00 97.81 101 ILE A CA 1
ATOM 804 C C . ILE A 1 101 ? 4.289 -16.953 -3.432 1.00 97.81 101 ILE A C 1
ATOM 806 O O . ILE A 1 101 ? 3.663 -17.381 -4.397 1.00 97.81 101 ILE A O 1
ATOM 810 N N . ALA A 1 102 ? 4.961 -17.756 -2.599 1.00 97.00 102 ALA A N 1
ATOM 811 C CA . ALA A 1 102 ? 5.044 -19.207 -2.790 1.00 97.00 102 ALA A CA 1
ATOM 812 C C . ALA A 1 102 ? 3.721 -19.941 -2.489 1.00 97.00 102 ALA A C 1
ATOM 814 O O . ALA A 1 102 ? 3.492 -21.045 -2.980 1.00 97.00 102 ALA A O 1
ATOM 815 N N . GLY A 1 103 ? 2.850 -19.344 -1.670 1.00 97.00 103 GLY A N 1
ATOM 816 C CA . GLY A 1 103 ? 1.603 -19.949 -1.201 1.00 97.00 103 GLY A CA 1
ATOM 817 C C . GLY A 1 103 ? 0.441 -19.914 -2.198 1.00 97.00 103 GLY A C 1
ATOM 818 O O . GLY A 1 103 ? -0.609 -20.483 -1.912 1.00 97.00 103 GLY A O 1
ATOM 819 N N . THR A 1 104 ? 0.588 -19.258 -3.351 1.00 98.50 104 THR A N 1
ATOM 820 C CA . THR A 1 104 ? -0.486 -19.130 -4.346 1.00 98.50 104 THR A CA 1
ATOM 821 C C . THR A 1 104 ? 0.051 -19.042 -5.774 1.00 98.50 104 THR A C 1
ATOM 823 O O . THR A 1 104 ? 1.195 -18.666 -6.005 1.00 98.50 104 THR A O 1
ATOM 826 N N . LYS A 1 105 ? -0.813 -19.318 -6.756 1.00 98.56 105 LYS A N 1
ATOM 827 C CA . LYS A 1 105 ? -0.566 -19.031 -8.184 1.00 98.56 105 LYS A CA 1
ATOM 828 C C . LYS A 1 105 ? -1.311 -17.789 -8.686 1.00 98.56 105 LYS A C 1
ATOM 830 O O . LYS A 1 105 ? -1.191 -17.441 -9.861 1.00 98.56 105 LYS A O 1
ATOM 835 N N . LEU A 1 106 ? -2.096 -17.147 -7.819 1.00 98.69 106 LEU A N 1
ATOM 836 C CA . LEU A 1 106 ? -2.772 -15.885 -8.110 1.00 98.69 106 LEU A CA 1
ATOM 837 C C . LEU A 1 106 ? -1.771 -14.725 -8.090 1.00 98.69 106 LEU A C 1
ATOM 839 O O . LEU A 1 106 ? -0.778 -14.765 -7.358 1.00 98.69 106 LEU A O 1
ATOM 843 N N . SER A 1 107 ? -2.065 -13.676 -8.860 1.00 98.81 107 SER A N 1
ATOM 844 C CA . SER A 1 107 ? -1.329 -12.407 -8.773 1.00 98.81 107 SER A CA 1
ATOM 845 C C . SER A 1 107 ? -1.381 -11.872 -7.344 1.00 98.81 107 SER A C 1
ATOM 847 O O . SER A 1 107 ? -2.402 -12.041 -6.664 1.00 98.81 107 SER A O 1
ATOM 849 N N . PHE A 1 108 ? -0.284 -11.295 -6.859 1.00 98.69 108 PHE A N 1
ATOM 850 C CA . PHE A 1 108 ? -0.186 -10.891 -5.458 1.00 98.69 108 PHE A CA 1
ATOM 851 C C . PHE A 1 108 ? -1.273 -9.875 -5.074 1.00 98.69 108 PHE A C 1
ATOM 853 O O . PHE A 1 108 ? -1.802 -9.960 -3.974 1.00 98.69 108 PHE A O 1
ATOM 860 N N . GLU A 1 109 ? -1.691 -8.991 -5.977 1.00 98.69 109 GLU A N 1
ATOM 861 C CA . GLU A 1 109 ? -2.761 -8.020 -5.735 1.00 98.69 109 GLU A CA 1
ATOM 862 C C . GLU A 1 109 ? -4.086 -8.736 -5.424 1.00 98.69 109 GLU A C 1
ATOM 864 O O . GLU A 1 109 ? -4.796 -8.389 -4.479 1.00 98.69 109 GLU A O 1
ATOM 869 N N . PHE A 1 110 ? -4.384 -9.804 -6.171 1.00 98.81 110 PHE A N 1
ATOM 870 C CA . PHE A 1 110 ? -5.609 -10.590 -6.012 1.00 98.81 110 PHE A CA 1
ATOM 871 C C . PHE A 1 110 ? -5.585 -11.411 -4.729 1.00 98.81 110 PHE A C 1
ATOM 873 O O . PHE A 1 110 ? -6.549 -11.422 -3.964 1.00 98.81 110 PHE A O 1
ATOM 880 N N . TYR A 1 111 ? -4.463 -12.080 -4.466 1.00 98.81 111 TYR A N 1
ATOM 881 C CA . TYR A 1 111 ? -4.315 -12.869 -3.249 1.00 98.81 111 TYR A CA 1
ATOM 882 C C . TYR A 1 111 ? -4.246 -11.989 -1.999 1.00 98.81 111 TYR A C 1
ATOM 884 O O . TYR A 1 111 ? -4.794 -12.354 -0.964 1.00 98.81 111 TYR A O 1
ATOM 892 N N . GLY A 1 112 ? -3.633 -10.810 -2.100 1.00 98.88 112 GLY A N 1
ATOM 893 C CA . GLY A 1 112 ? -3.587 -9.811 -1.038 1.00 98.88 112 GLY A CA 1
ATOM 894 C C . GLY A 1 112 ? -4.976 -9.287 -0.699 1.00 98.88 112 GLY A C 1
ATOM 895 O O . GLY A 1 112 ? -5.343 -9.265 0.474 1.00 98.88 112 GLY A O 1
ATOM 896 N N . GLY A 1 113 ? -5.783 -8.964 -1.714 1.00 98.88 113 GLY A N 1
ATOM 897 C CA . GLY A 1 113 ? -7.178 -8.569 -1.523 1.00 98.88 113 GLY A CA 1
ATOM 898 C C . GLY A 1 113 ? -8.032 -9.673 -0.901 1.00 98.88 113 GLY A C 1
ATOM 899 O O . GLY A 1 113 ? -8.860 -9.384 -0.037 1.00 98.88 113 GLY A O 1
ATOM 900 N N . TRP A 1 114 ? -7.803 -10.936 -1.276 1.00 98.81 114 TRP A N 1
ATOM 901 C CA . TRP A 1 114 ? -8.467 -12.083 -0.650 1.00 98.81 114 TRP A CA 1
ATOM 902 C C . TRP A 1 114 ? -8.054 -12.263 0.819 1.00 98.81 114 TRP A C 1
ATOM 904 O O . TRP A 1 114 ? -8.926 -12.348 1.682 1.00 98.81 114 TRP A O 1
ATOM 914 N N . ILE A 1 115 ? -6.748 -12.239 1.127 1.00 98.81 115 ILE A N 1
ATOM 915 C CA . ILE A 1 115 ? -6.236 -12.294 2.509 1.00 98.81 115 ILE A CA 1
ATOM 916 C C . ILE A 1 115 ? -6.870 -11.176 3.341 1.00 98.81 115 ILE A C 1
ATOM 918 O O . ILE A 1 115 ? -7.384 -11.433 4.428 1.00 98.81 115 ILE A O 1
ATOM 922 N N . ALA A 1 116 ? -6.853 -9.941 2.835 1.00 98.81 116 ALA A N 1
ATOM 923 C CA . ALA A 1 116 ? -7.396 -8.794 3.548 1.00 98.81 116 ALA A CA 1
ATOM 924 C C . ALA A 1 116 ? -8.886 -8.964 3.851 1.00 98.81 116 ALA A C 1
ATOM 926 O O . ALA A 1 116 ? -9.298 -8.765 4.992 1.00 98.81 116 ALA A O 1
ATOM 927 N N . ARG A 1 117 ? -9.673 -9.403 2.864 1.00 98.81 117 ARG A N 1
ATOM 928 C CA . ARG A 1 117 ? -11.110 -9.633 3.018 1.00 98.81 117 ARG A CA 1
ATOM 929 C C . ARG A 1 117 ? -11.417 -10.642 4.123 1.00 98.81 117 ARG A C 1
ATOM 931 O O . ARG A 1 117 ? -12.200 -10.345 5.021 1.00 98.81 117 ARG A O 1
ATOM 938 N N . GLU A 1 118 ? -10.776 -11.809 4.079 1.00 98.75 118 GLU A N 1
ATOM 939 C CA . GLU A 1 118 ? -11.005 -12.881 5.055 1.00 98.75 118 GLU A CA 1
ATOM 940 C C . GLU A 1 118 ? -10.594 -12.460 6.471 1.00 98.75 118 GLU A C 1
ATOM 942 O O . GLU A 1 118 ? -11.302 -12.744 7.440 1.00 98.75 118 GLU A O 1
ATOM 947 N N . LEU A 1 119 ? -9.470 -11.747 6.607 1.00 98.50 119 LEU A N 1
ATOM 948 C CA . LEU A 1 119 ? -9.033 -11.245 7.907 1.00 98.50 119 LEU A CA 1
ATOM 949 C C . LEU A 1 119 ? -9.976 -10.170 8.449 1.00 98.50 119 LEU A C 1
ATOM 951 O O . LEU A 1 119 ? -10.294 -10.205 9.633 1.00 98.50 119 LEU A O 1
ATOM 955 N N . ILE A 1 120 ? -10.439 -9.234 7.619 1.00 98.69 120 ILE A N 1
ATOM 956 C CA . ILE A 1 120 ? -11.348 -8.173 8.068 1.00 98.69 120 ILE A CA 1
ATOM 957 C C . ILE A 1 120 ? -12.659 -8.779 8.545 1.00 98.69 120 ILE A C 1
ATOM 959 O O . ILE A 1 120 ? -13.007 -8.559 9.698 1.00 98.69 120 ILE A O 1
ATOM 963 N N . LEU A 1 121 ? -13.311 -9.627 7.741 1.00 98.69 121 LEU A N 1
ATOM 964 C CA . LEU A 1 121 ? -14.558 -10.295 8.138 1.00 98.69 121 LEU A CA 1
ATOM 965 C C . LEU A 1 121 ? -14.439 -10.982 9.501 1.00 98.69 121 LEU A C 1
ATOM 967 O O . LEU A 1 121 ? -15.348 -10.906 10.327 1.00 98.69 121 LEU A O 1
ATOM 971 N N . LYS A 1 122 ? -13.305 -11.639 9.753 1.00 98.25 122 LYS A N 1
ATOM 972 C CA . LYS A 1 122 ? -13.046 -12.305 11.025 1.00 98.25 122 LYS A CA 1
ATOM 973 C C . LYS A 1 122 ? -12.920 -11.320 12.192 1.00 98.25 122 LYS A C 1
ATOM 975 O O . LYS A 1 122 ? -13.463 -11.579 13.265 1.00 98.25 122 LYS A O 1
ATOM 980 N N . GLU A 1 123 ? -12.194 -10.223 12.010 1.00 97.94 123 GLU A N 1
ATOM 981 C CA . GLU A 1 123 ? -11.832 -9.310 13.101 1.00 97.94 123 GLU A CA 1
ATOM 982 C C . GLU A 1 123 ? -12.864 -8.194 13.341 1.00 97.94 123 GLU A C 1
ATOM 984 O O . GLU A 1 123 ? -12.856 -7.573 14.406 1.00 97.94 123 GLU A O 1
ATOM 989 N N . THR A 1 124 ? -13.798 -7.985 12.409 1.00 97.12 124 THR A N 1
ATOM 990 C CA . THR A 1 124 ? -14.867 -6.972 12.483 1.00 97.12 124 THR A CA 1
ATOM 991 C C . THR A 1 124 ? -16.260 -7.567 12.706 1.00 97.12 124 THR A C 1
ATOM 993 O O . THR A 1 124 ? -17.265 -6.905 12.468 1.00 97.12 124 THR A O 1
ATOM 996 N N . ALA A 1 125 ? -16.342 -8.817 13.179 1.00 96.06 125 ALA A N 1
ATOM 997 C CA . ALA A 1 125 ? -17.607 -9.530 13.396 1.00 96.06 125 ALA A CA 1
ATOM 998 C C . ALA A 1 125 ? -18.490 -9.632 12.132 1.00 96.06 125 ALA A C 1
ATOM 1000 O O . ALA A 1 125 ? -19.717 -9.632 12.221 1.00 96.06 125 ALA A O 1
ATOM 1001 N N . GLY A 1 126 ? -17.858 -9.770 10.965 1.00 97.06 126 GLY A N 1
ATOM 1002 C CA . GLY A 1 126 ? -18.536 -9.959 9.687 1.00 97.06 126 GLY A CA 1
ATOM 1003 C C . GLY A 1 126 ? -18.954 -8.669 8.986 1.00 97.06 126 GLY A C 1
ATOM 1004 O O . GLY A 1 126 ? -19.901 -8.716 8.207 1.00 97.06 126 GLY A O 1
ATOM 1005 N N . ASP A 1 127 ? -18.280 -7.540 9.233 1.00 98.25 127 ASP A N 1
ATOM 1006 C CA . ASP A 1 127 ? -18.509 -6.303 8.474 1.00 98.25 127 ASP A CA 1
ATOM 1007 C C . ASP A 1 127 ? -18.094 -6.490 7.004 1.00 98.25 127 ASP A C 1
ATOM 1009 O O . ASP A 1 127 ? -16.909 -6.452 6.651 1.00 98.25 127 ASP A O 1
ATOM 1013 N N . THR A 1 128 ? -19.086 -6.752 6.153 1.00 98.50 128 THR A N 1
ATOM 1014 C CA . THR A 1 128 ? -18.888 -7.027 4.729 1.00 98.50 128 THR A CA 1
ATOM 1015 C C . THR A 1 128 ? -18.494 -5.788 3.946 1.00 98.50 128 THR A C 1
ATOM 1017 O O . THR A 1 128 ? -17.674 -5.904 3.042 1.00 98.50 128 THR A O 1
ATOM 1020 N N . ASP A 1 129 ? -19.015 -4.613 4.301 1.00 98.44 129 ASP A N 1
ATOM 1021 C CA . ASP A 1 129 ? -18.735 -3.375 3.569 1.00 98.44 129 ASP A CA 1
ATOM 1022 C C . ASP A 1 129 ? -17.282 -2.945 3.784 1.00 98.44 129 ASP A C 1
ATOM 1024 O O . ASP A 1 129 ? -16.593 -2.587 2.826 1.00 98.44 129 ASP A O 1
ATOM 1028 N N . TYR A 1 130 ? -16.773 -3.064 5.017 1.00 98.56 130 TYR A N 1
ATOM 1029 C CA . TYR A 1 130 ? -15.353 -2.863 5.306 1.00 98.56 130 TYR A CA 1
ATOM 1030 C C . TYR A 1 130 ? -14.504 -3.867 4.509 1.00 98.56 130 TYR A C 1
ATOM 1032 O O . TYR A 1 130 ? -13.601 -3.479 3.759 1.00 98.56 130 TYR A O 1
ATOM 1040 N N . ALA A 1 131 ? -14.805 -5.162 4.622 1.00 98.75 131 ALA A N 1
ATOM 1041 C CA . ALA A 1 131 ? -14.018 -6.201 3.967 1.00 98.75 131 ALA A CA 1
ATOM 1042 C C . ALA A 1 131 ? -13.982 -6.039 2.438 1.00 98.75 131 ALA A C 1
ATOM 1044 O O . ALA A 1 131 ? -12.908 -6.133 1.837 1.00 98.75 131 ALA A O 1
ATOM 1045 N N . ASP A 1 132 ? -15.126 -5.754 1.815 1.00 98.81 132 ASP A N 1
ATOM 1046 C CA . ASP A 1 132 ? -15.249 -5.583 0.369 1.00 98.81 132 ASP A CA 1
ATOM 1047 C C . ASP A 1 132 ? -14.573 -4.285 -0.100 1.00 98.81 132 ASP A C 1
ATOM 1049 O O . ASP A 1 132 ? -13.850 -4.305 -1.098 1.00 98.81 132 ASP A O 1
ATOM 1053 N N . ALA A 1 133 ? -14.704 -3.178 0.643 1.00 98.75 133 ALA A N 1
ATOM 1054 C CA . ALA A 1 133 ? -14.042 -1.916 0.308 1.00 98.75 133 ALA A CA 1
ATOM 1055 C C . ALA A 1 133 ? -12.512 -2.046 0.295 1.00 98.75 133 ALA A C 1
ATOM 1057 O O . ALA A 1 133 ? -11.856 -1.576 -0.641 1.00 98.75 133 ALA A O 1
ATOM 1058 N N . VAL A 1 134 ? -11.939 -2.703 1.310 1.00 98.88 134 VAL A N 1
ATOM 1059 C CA . VAL A 1 134 ? -10.491 -2.942 1.383 1.00 98.88 134 VAL A CA 1
ATOM 1060 C C . VAL A 1 134 ? -10.048 -3.918 0.300 1.00 98.88 134 VAL A C 1
ATOM 1062 O O . VAL A 1 134 ? -9.039 -3.673 -0.361 1.00 98.88 134 VAL A O 1
ATOM 1065 N N . SER A 1 135 ? -10.799 -5.001 0.086 1.00 98.88 135 SER A N 1
ATOM 1066 C CA . SER A 1 135 ? -10.471 -5.998 -0.934 1.00 98.88 135 SER A CA 1
ATOM 1067 C C . SER A 1 135 ? -10.427 -5.378 -2.332 1.00 98.88 135 SER A C 1
ATOM 1069 O O . SER A 1 135 ? -9.418 -5.515 -3.021 1.00 98.88 135 SER A O 1
ATOM 1071 N N . GLU A 1 136 ? -11.455 -4.613 -2.715 1.00 98.81 136 GLU A N 1
ATOM 1072 C CA . GLU A 1 136 ? -11.530 -3.906 -4.001 1.00 98.81 136 GLU A CA 1
ATOM 1073 C C . GLU A 1 136 ? -10.358 -2.926 -4.175 1.00 98.81 136 GLU A C 1
ATOM 1075 O O . GLU A 1 136 ? -9.703 -2.907 -5.220 1.00 98.81 136 GLU A O 1
ATOM 1080 N N . ALA A 1 137 ? -10.049 -2.129 -3.145 1.00 98.81 137 ALA A N 1
ATOM 1081 C CA . ALA A 1 137 ? -8.945 -1.174 -3.200 1.00 98.81 137 ALA A CA 1
ATOM 1082 C C . ALA A 1 137 ? -7.587 -1.870 -3.390 1.00 98.81 137 ALA A C 1
ATOM 1084 O O . ALA A 1 137 ? -6.787 -1.432 -4.219 1.00 98.81 137 ALA A O 1
ATOM 1085 N N . ILE A 1 138 ? -7.339 -2.966 -2.665 1.00 98.88 138 ILE A N 1
ATOM 1086 C CA . ILE A 1 138 ? -6.097 -3.738 -2.765 1.00 98.88 138 ILE A CA 1
ATOM 1087 C C . ILE A 1 138 ? -6.003 -4.452 -4.113 1.00 98.88 138 ILE A C 1
ATOM 1089 O O . ILE A 1 138 ? -4.971 -4.359 -4.764 1.00 98.88 138 ILE A O 1
ATOM 1093 N N . ILE A 1 139 ? -7.058 -5.111 -4.589 1.00 98.81 139 ILE A N 1
ATOM 1094 C CA . ILE A 1 139 ? -7.044 -5.816 -5.883 1.00 98.81 139 ILE A CA 1
ATOM 1095 C C . ILE A 1 139 ? -6.633 -4.876 -7.020 1.00 98.81 139 ILE A C 1
ATOM 1097 O O . ILE A 1 139 ? -5.889 -5.266 -7.919 1.00 98.81 139 ILE A O 1
ATOM 1101 N N . ARG A 1 140 ? -7.081 -3.620 -6.960 1.00 98.12 140 ARG A N 1
ATOM 1102 C CA . ARG A 1 140 ? -6.900 -2.637 -8.032 1.00 98.12 140 ARG A CA 1
ATOM 1103 C C . ARG A 1 140 ? -5.731 -1.681 -7.806 1.00 98.12 140 ARG A C 1
ATOM 1105 O O . ARG A 1 140 ? -5.536 -0.766 -8.605 1.00 98.12 140 ARG A O 1
ATOM 1112 N N . HIS A 1 141 ? -4.916 -1.858 -6.764 1.00 97.88 141 HIS A N 1
ATOM 1113 C CA . HIS A 1 141 ? -3.892 -0.866 -6.404 1.00 97.88 141 HIS A CA 1
ATOM 1114 C C . HIS A 1 141 ? -2.751 -0.726 -7.434 1.00 97.88 141 HIS A C 1
ATOM 1116 O O . HIS A 1 141 ? -2.080 0.307 -7.449 1.00 97.88 141 HIS A O 1
ATOM 1122 N N . GLN A 1 142 ? -2.554 -1.718 -8.315 1.00 94.56 142 GLN A N 1
ATOM 1123 C CA . GLN A 1 142 ? -1.653 -1.638 -9.480 1.00 94.56 142 GLN A CA 1
ATOM 1124 C C . GLN A 1 142 ? -2.392 -1.497 -10.820 1.00 94.56 142 GLN A C 1
ATOM 1126 O O . GLN A 1 142 ? -1.762 -1.480 -11.875 1.00 94.56 142 GLN A O 1
ATOM 1131 N N . GLU A 1 143 ? -3.722 -1.371 -10.816 1.00 92.12 143 GLU A N 1
ATOM 1132 C CA . GLU A 1 143 ? -4.500 -1.145 -12.036 1.00 92.12 143 GLU A CA 1
ATOM 1133 C C . GLU A 1 143 ? -4.428 0.333 -12.449 1.00 92.12 143 GLU A C 1
ATOM 1135 O O . GLU A 1 143 ? -5.351 1.125 -12.250 1.00 92.12 143 GLU A O 1
ATOM 1140 N N . LEU A 1 144 ? -3.306 0.725 -13.047 1.00 84.38 144 LEU A N 1
ATOM 1141 C CA . LEU A 1 144 ? -3.010 2.117 -13.406 1.00 84.38 144 LEU A CA 1
ATOM 1142 C C . LEU A 1 144 ? -3.687 2.559 -14.723 1.00 84.38 144 LEU A C 1
ATOM 1144 O O . LEU A 1 144 ? -3.180 3.427 -15.433 1.00 84.38 144 LEU A O 1
ATOM 1148 N N . SER A 1 145 ? -4.836 1.962 -15.062 1.00 74.88 145 SER A N 1
ATOM 1149 C CA . SER A 1 145 ? -5.592 2.248 -16.286 1.00 74.88 145 SER A CA 1
ATOM 1150 C C . SER A 1 145 ? -6.191 3.670 -16.291 1.00 74.88 145 SER A C 1
ATOM 1152 O O . SER A 1 145 ? -6.446 4.288 -15.252 1.00 74.88 145 SER A O 1
ATOM 1154 N N . THR A 1 146 ? -6.410 4.229 -17.487 1.00 67.75 146 THR A N 1
ATOM 1155 C CA . THR A 1 146 ? -6.839 5.632 -17.685 1.00 67.75 146 THR A CA 1
ATOM 1156 C C . THR A 1 146 ? -8.339 5.863 -17.744 1.00 67.75 146 THR A C 1
ATOM 1158 O O . THR A 1 146 ? -8.776 7.014 -17.726 1.00 67.75 146 THR A O 1
ATOM 1161 N N . SER A 1 147 ? -9.132 4.805 -17.872 1.00 79.69 147 SER A N 1
ATOM 1162 C CA . SER A 1 147 ? -10.558 4.902 -18.186 1.00 79.69 147 SER A CA 1
ATOM 1163 C C . SER A 1 147 ? -11.415 4.235 -17.114 1.00 79.69 147 SER A C 1
ATOM 1165 O O . SER A 1 147 ? -10.928 3.422 -16.335 1.00 79.69 147 SER A O 1
ATOM 1167 N N . GLY A 1 148 ? -12.692 4.614 -17.049 1.00 87.81 148 GLY A N 1
ATOM 1168 C CA . GLY A 1 148 ? -13.629 4.099 -16.051 1.00 87.81 148 GLY A CA 1
ATOM 1169 C C . GLY A 1 148 ? -13.491 4.730 -14.660 1.00 87.81 148 GLY A C 1
ATOM 1170 O O . GLY A 1 148 ? -12.808 5.743 -14.462 1.00 87.81 148 GLY A O 1
ATOM 1171 N N . SER A 1 149 ? -14.165 4.109 -13.692 1.00 89.56 149 SER A N 1
ATOM 1172 C CA . SER A 1 149 ? -14.304 4.587 -12.311 1.00 89.56 149 SER A CA 1
ATOM 1173 C C . SER A 1 149 ? -13.615 3.655 -11.310 1.00 89.56 149 SER A C 1
ATOM 1175 O O . SER A 1 149 ? -13.358 2.482 -11.587 1.00 89.56 149 SER A O 1
ATOM 1177 N N . ILE A 1 150 ? -13.307 4.196 -10.136 1.00 94.75 150 ILE A N 1
ATOM 1178 C CA . ILE A 1 150 ? -12.703 3.494 -8.999 1.00 94.75 150 ILE A CA 1
ATOM 1179 C C . ILE A 1 150 ? -13.244 4.114 -7.701 1.00 94.75 150 ILE A C 1
ATOM 1181 O O . ILE A 1 150 ? -13.685 5.267 -7.714 1.00 94.75 150 ILE A O 1
ATOM 1185 N N . SER A 1 151 ? -13.230 3.366 -6.595 1.00 96.56 151 SER A N 1
ATOM 1186 C CA . SER A 1 151 ? -13.579 3.902 -5.276 1.00 96.56 151 SER A CA 1
ATOM 1187 C C . SER A 1 151 ? -12.591 4.991 -4.835 1.00 96.56 151 SER A C 1
ATOM 1189 O O . SER A 1 151 ? -11.432 5.011 -5.258 1.00 96.56 151 SER A O 1
ATOM 1191 N N . ALA A 1 152 ? -13.030 5.891 -3.951 1.00 97.19 152 ALA A N 1
ATOM 1192 C CA . ALA A 1 152 ? -12.153 6.916 -3.379 1.00 97.19 152 ALA A CA 1
ATOM 1193 C C . ALA A 1 152 ? -10.954 6.290 -2.635 1.00 97.19 152 ALA A C 1
ATOM 1195 O O . ALA A 1 152 ? -9.823 6.750 -2.786 1.00 97.19 152 ALA A O 1
ATOM 1196 N N . LEU A 1 153 ? -11.198 5.187 -1.913 1.00 98.62 153 LEU A N 1
ATOM 1197 C CA . LEU A 1 153 ? -10.180 4.399 -1.214 1.00 98.62 153 LEU A CA 1
ATOM 1198 C C . LEU A 1 153 ? -9.156 3.774 -2.177 1.00 98.62 153 LEU A C 1
ATOM 1200 O O . LEU A 1 153 ? -7.952 3.879 -1.951 1.00 98.62 153 LEU A O 1
ATOM 1204 N N . GLY A 1 154 ? -9.612 3.179 -3.283 1.00 98.00 154 GLY A N 1
ATOM 1205 C CA . GLY A 1 154 ? -8.723 2.619 -4.303 1.00 98.00 154 GLY A CA 1
ATOM 1206 C C . GLY A 1 154 ? -7.903 3.696 -5.015 1.00 98.00 154 GLY A C 1
ATOM 1207 O O . GLY A 1 154 ? -6.698 3.538 -5.203 1.00 98.00 154 GLY A O 1
ATOM 1208 N N . LEU A 1 155 ? -8.522 4.832 -5.357 1.00 96.44 155 LEU A N 1
ATOM 1209 C CA . LEU A 1 155 ? -7.824 5.935 -6.017 1.00 96.44 155 LEU A CA 1
ATOM 1210 C C . LEU A 1 155 ? -6.734 6.540 -5.130 1.00 96.44 155 LEU A C 1
ATOM 1212 O O . LEU A 1 155 ? -5.613 6.744 -5.597 1.00 96.44 155 LEU A O 1
ATOM 1216 N N . ILE A 1 156 ? -7.034 6.829 -3.858 1.00 97.94 156 ILE A N 1
ATOM 1217 C CA . ILE A 1 156 ? -6.023 7.406 -2.967 1.00 97.94 156 ILE A CA 1
ATOM 1218 C C . ILE A 1 156 ? -4.865 6.435 -2.727 1.00 97.94 156 ILE A C 1
ATOM 1220 O O . ILE A 1 156 ? -3.712 6.867 -2.701 1.00 97.94 156 ILE A O 1
ATOM 1224 N N . LEU A 1 157 ? -5.155 5.130 -2.656 1.00 98.62 157 LEU A N 1
ATOM 1225 C CA . LEU A 1 157 ? -4.137 4.094 -2.547 1.00 98.62 157 LEU A CA 1
ATOM 1226 C C . LEU A 1 157 ? -3.205 4.103 -3.768 1.00 98.62 157 LEU A C 1
ATOM 1228 O O . LEU A 1 157 ? -1.995 4.183 -3.586 1.00 98.62 157 LEU A O 1
ATOM 1232 N N . GLN A 1 158 ? -3.740 4.132 -4.997 1.00 97.56 158 GLN A N 1
ATOM 1233 C CA . GLN A 1 158 ? -2.932 4.242 -6.225 1.00 97.56 158 GLN A CA 1
ATOM 1234 C C . GLN A 1 158 ? -2.059 5.505 -6.246 1.00 97.56 158 GLN A C 1
ATOM 1236 O O . GLN A 1 158 ? -0.893 5.469 -6.648 1.00 97.56 158 GLN A O 1
ATOM 1241 N N . ILE A 1 159 ? -2.607 6.645 -5.817 1.00 96.31 159 ILE A N 1
ATOM 1242 C CA . ILE A 1 159 ? -1.873 7.915 -5.766 1.00 96.31 159 ILE A CA 1
ATOM 1243 C C . ILE A 1 159 ? -0.685 7.807 -4.804 1.00 96.31 159 ILE A C 1
ATOM 1245 O O . ILE A 1 159 ? 0.427 8.197 -5.164 1.00 96.31 159 ILE A O 1
ATOM 1249 N N . ALA A 1 160 ? -0.909 7.286 -3.598 1.00 98.25 160 ALA A N 1
ATOM 1250 C CA . ALA A 1 160 ? 0.106 7.211 -2.556 1.00 98.25 160 ALA A CA 1
ATOM 1251 C C . ALA A 1 160 ? 1.178 6.144 -2.833 1.00 98.25 160 ALA A C 1
ATOM 1253 O O . ALA A 1 160 ? 2.362 6.411 -2.613 1.00 98.25 160 ALA A O 1
ATOM 1254 N N . THR A 1 161 ? 0.806 4.973 -3.361 1.00 98.12 161 THR A N 1
ATOM 1255 C CA . THR A 1 161 ? 1.773 3.923 -3.728 1.00 98.12 161 THR A CA 1
ATOM 1256 C C . THR A 1 161 ? 2.662 4.381 -4.882 1.00 98.12 161 THR A C 1
ATOM 1258 O O . THR A 1 161 ? 3.887 4.295 -4.797 1.00 98.12 161 THR A O 1
ATOM 1261 N N . THR A 1 162 ? 2.090 4.977 -5.934 1.00 95.62 162 THR A N 1
ATOM 1262 C CA . THR A 1 162 ? 2.884 5.525 -7.049 1.00 95.62 162 THR A CA 1
ATOM 1263 C C . THR A 1 162 ? 3.752 6.711 -6.622 1.00 95.62 162 THR A C 1
ATOM 1265 O O . THR A 1 162 ? 4.868 6.866 -7.130 1.00 95.62 162 THR A O 1
ATOM 1268 N N . LEU A 1 163 ? 3.305 7.512 -5.649 1.00 96.81 163 LEU A N 1
ATOM 1269 C CA . LEU A 1 163 ? 4.140 8.542 -5.037 1.00 96.81 163 LEU A CA 1
ATOM 1270 C C . LEU A 1 163 ? 5.359 7.939 -4.356 1.00 96.81 163 LEU A C 1
ATOM 1272 O O . LEU A 1 163 ? 6.465 8.408 -4.611 1.00 96.81 163 LEU A O 1
ATOM 1276 N N . ASP A 1 164 ? 5.209 6.912 -3.523 1.00 98.19 164 ASP A N 1
ATOM 1277 C CA . ASP A 1 164 ? 6.347 6.365 -2.777 1.00 98.19 164 ASP A CA 1
ATOM 1278 C C . ASP A 1 164 ? 7.296 5.520 -3.643 1.00 98.19 164 ASP A C 1
ATOM 1280 O O . ASP A 1 164 ? 8.504 5.499 -3.383 1.00 98.19 164 ASP A O 1
ATOM 1284 N N . ASN A 1 165 ? 6.762 4.860 -4.678 1.00 96.25 165 ASN A N 1
ATOM 1285 C CA . ASN A 1 165 ? 7.496 3.908 -5.516 1.00 96.25 165 ASN A CA 1
ATOM 1286 C C . ASN A 1 165 ? 8.261 4.607 -6.641 1.00 96.25 165 ASN A C 1
ATOM 1288 O O . ASN A 1 165 ? 9.454 4.370 -6.825 1.00 96.25 165 ASN A O 1
ATOM 1292 N N . VAL A 1 166 ? 7.588 5.496 -7.377 1.00 94.19 166 VAL A N 1
ATOM 1293 C CA . VAL A 1 166 ? 8.125 6.104 -8.608 1.00 94.19 166 VAL A CA 1
ATOM 1294 C C . VAL A 1 166 ? 8.168 7.633 -8.574 1.00 94.19 166 VAL A C 1
ATOM 1296 O O . VAL A 1 166 ? 8.517 8.256 -9.576 1.00 94.19 166 VAL A O 1
ATOM 1299 N N . GLY A 1 167 ? 7.812 8.257 -7.446 1.00 94.62 167 GLY A N 1
ATOM 1300 C CA . GLY A 1 167 ? 7.835 9.715 -7.309 1.00 94.62 167 GLY A CA 1
ATOM 1301 C C . GLY A 1 167 ? 6.738 10.418 -8.105 1.00 94.62 167 GLY A C 1
ATOM 1302 O O . GLY A 1 167 ? 6.864 11.602 -8.423 1.00 94.62 167 GLY A O 1
ATOM 1303 N N . ALA A 1 168 ? 5.666 9.704 -8.458 1.00 90.69 168 ALA A N 1
ATOM 1304 C CA . ALA A 1 168 ? 4.508 10.309 -9.099 1.00 90.69 168 ALA A CA 1
ATOM 1305 C C . ALA A 1 168 ? 3.747 11.207 -8.110 1.00 90.69 168 ALA A C 1
ATOM 1307 O O . ALA A 1 168 ? 3.846 11.049 -6.900 1.00 90.69 168 ALA A O 1
ATOM 1308 N N . ASN A 1 169 ? 2.954 12.151 -8.619 1.00 89.69 169 ASN A N 1
ATOM 1309 C CA . ASN A 1 169 ? 1.981 12.903 -7.813 1.00 89.69 169 ASN A CA 1
ATOM 1310 C C . ASN A 1 169 ? 2.560 13.670 -6.606 1.00 89.69 169 ASN A C 1
ATOM 1312 O O . ASN A 1 169 ? 1.815 14.075 -5.716 1.00 89.69 169 ASN A O 1
ATOM 1316 N N . THR A 1 170 ? 3.872 13.926 -6.570 1.00 92.25 170 THR A N 1
ATOM 1317 C CA . THR A 1 170 ? 4.514 14.711 -5.500 1.00 92.25 170 THR A CA 1
ATOM 1318 C C . THR A 1 170 ? 3.939 16.120 -5.406 1.00 92.25 170 THR A C 1
ATOM 1320 O O . THR A 1 170 ? 3.905 16.704 -4.334 1.00 92.25 170 THR A O 1
ATOM 1323 N N . ASN A 1 171 ? 3.391 16.632 -6.510 1.00 90.56 171 ASN A N 1
ATOM 1324 C CA . ASN A 1 171 ? 2.676 17.898 -6.591 1.00 90.56 171 ASN A CA 1
ATOM 1325 C C . ASN A 1 171 ? 1.266 17.877 -5.976 1.00 90.56 171 ASN A C 1
ATOM 1327 O O . ASN A 1 171 ? 0.538 18.838 -6.215 1.00 90.56 171 ASN A O 1
ATOM 1331 N N . LEU A 1 172 ? 0.850 16.824 -5.261 1.00 92.06 172 LEU A N 1
ATOM 1332 C CA . LEU A 1 172 ? -0.435 16.751 -4.544 1.00 92.06 172 LEU A CA 1
ATOM 1333 C C . LEU A 1 172 ? -0.313 16.981 -3.030 1.00 92.06 172 LEU A C 1
ATOM 1335 O O . LEU A 1 172 ? -1.328 17.171 -2.363 1.00 92.06 172 LEU A O 1
ATOM 1339 N N . THR A 1 173 ? 0.906 17.005 -2.491 1.00 92.62 173 THR A N 1
ATOM 1340 C CA . THR A 1 173 ? 1.181 17.293 -1.080 1.00 92.62 173 THR A CA 1
ATOM 1341 C C . THR A 1 173 ? 2.420 18.175 -0.949 1.00 92.62 173 THR A C 1
ATOM 1343 O O . THR A 1 173 ? 3.304 18.157 -1.801 1.00 92.62 173 THR A O 1
ATOM 1346 N N . HIS A 1 174 ? 2.514 18.934 0.141 1.00 94.06 174 HIS A N 1
ATOM 1347 C CA . HIS A 1 174 ? 3.650 19.821 0.375 1.00 94.06 174 HIS A CA 1
ATOM 1348 C C . HIS A 1 174 ? 4.965 19.033 0.546 1.00 94.06 174 HIS A C 1
ATOM 1350 O O . HIS A 1 174 ? 5.006 18.014 1.241 1.00 94.06 174 HIS A O 1
ATOM 1356 N N . GLN A 1 175 ? 6.071 19.537 -0.009 1.00 94.62 175 GLN A N 1
ATOM 1357 C CA . GLN A 1 175 ? 7.385 18.874 0.031 1.00 94.62 175 GLN A CA 1
ATOM 1358 C C . GLN A 1 175 ? 7.888 18.610 1.464 1.00 94.62 175 GLN A C 1
ATOM 1360 O O . GLN A 1 175 ? 8.404 17.531 1.754 1.00 94.62 175 GLN A O 1
ATOM 1365 N N . GLU A 1 176 ? 7.679 19.553 2.387 1.00 94.69 176 GLU A N 1
ATOM 1366 C CA . GLU A 1 176 ? 8.031 19.366 3.807 1.00 94.69 176 GLU A CA 1
ATOM 1367 C C . GLU A 1 176 ? 7.214 18.254 4.485 1.00 94.69 176 GLU A C 1
ATOM 1369 O O . GLU A 1 176 ? 7.699 17.611 5.411 1.00 94.69 176 GLU A O 1
ATOM 1374 N N . THR A 1 177 ? 6.001 17.965 4.000 1.00 95.94 177 THR A N 1
ATOM 1375 C CA . THR A 1 177 ? 5.209 16.820 4.486 1.00 95.94 177 THR A CA 1
ATOM 1376 C C . THR A 1 177 ? 5.848 15.505 4.061 1.00 95.94 177 THR A C 1
ATOM 1378 O O . THR A 1 177 ? 5.977 14.598 4.878 1.00 95.94 177 THR A O 1
ATOM 1381 N N . ILE A 1 178 ? 6.330 15.420 2.816 1.00 96.88 178 ILE A N 1
ATOM 1382 C CA . ILE A 1 178 ? 7.084 14.253 2.338 1.00 96.88 178 ILE A CA 1
ATOM 1383 C C . ILE A 1 178 ? 8.333 14.052 3.209 1.00 96.88 178 ILE A C 1
ATOM 1385 O O . ILE A 1 178 ? 8.581 12.938 3.671 1.00 96.88 178 ILE A O 1
ATOM 1389 N N . TYR A 1 179 ? 9.079 15.123 3.498 1.00 96.69 179 TYR A N 1
ATOM 1390 C CA . TYR A 1 179 ? 10.255 15.053 4.369 1.00 96.69 179 TYR A CA 1
ATOM 1391 C C . TYR A 1 179 ? 9.915 14.594 5.788 1.00 96.69 179 TYR A C 1
ATOM 1393 O O . TYR A 1 179 ? 10.585 13.705 6.310 1.00 96.69 179 TYR A O 1
ATOM 1401 N N . ALA A 1 180 ? 8.871 15.154 6.403 1.00 95.75 180 ALA A N 1
ATOM 1402 C CA . ALA A 1 180 ? 8.449 14.782 7.750 1.00 95.75 180 ALA A CA 1
ATOM 1403 C C . ALA A 1 180 ? 8.045 13.300 7.837 1.00 95.75 180 ALA A C 1
ATOM 1405 O O . ALA A 1 180 ? 8.471 12.602 8.756 1.00 95.75 180 ALA A O 1
ATOM 1406 N N . ILE A 1 181 ? 7.285 12.805 6.853 1.00 97.81 181 ILE A N 1
ATOM 1407 C CA . ILE A 1 181 ? 6.850 11.404 6.783 1.00 97.81 181 ILE A CA 1
ATOM 1408 C C . ILE A 1 181 ? 8.051 10.459 6.674 1.00 97.81 181 ILE A C 1
ATOM 1410 O O . ILE A 1 181 ? 8.155 9.517 7.455 1.00 97.81 181 ILE A O 1
ATOM 1414 N N . ASN A 1 182 ? 8.986 10.713 5.755 1.00 97.62 182 ASN A N 1
ATOM 1415 C CA . ASN A 1 182 ? 10.142 9.827 5.554 1.00 97.62 182 ASN A CA 1
ATOM 1416 C C . ASN A 1 182 ? 11.186 9.942 6.674 1.00 97.62 182 ASN A C 1
ATOM 1418 O O . ASN A 1 182 ? 11.922 8.988 6.912 1.00 97.62 182 ASN A O 1
ATOM 1422 N N . ALA A 1 183 ? 11.249 11.077 7.376 1.00 95.25 183 ALA A N 1
ATOM 1423 C CA . ALA A 1 183 ? 12.076 11.216 8.572 1.00 95.25 183 ALA A CA 1
ATOM 1424 C C . ALA A 1 183 ? 11.529 10.390 9.747 1.00 95.25 183 ALA A C 1
ATOM 1426 O O . ALA A 1 183 ? 12.313 9.826 10.507 1.00 95.25 183 ALA A O 1
ATOM 1427 N N . ALA A 1 184 ? 10.203 10.312 9.893 1.00 95.75 184 ALA A N 1
ATOM 1428 C CA . ALA A 1 184 ? 9.557 9.504 10.926 1.00 95.75 184 ALA A CA 1
ATOM 1429 C C . ALA A 1 184 ? 9.496 8.009 10.569 1.00 95.75 184 ALA A C 1
ATOM 1431 O O . ALA A 1 184 ? 9.523 7.167 11.463 1.00 95.75 184 ALA A O 1
ATOM 1432 N N . ILE A 1 185 ? 9.395 7.681 9.277 1.00 97.31 185 ILE A N 1
ATOM 1433 C CA . ILE A 1 185 ? 9.193 6.318 8.769 1.00 97.31 185 ILE A CA 1
ATOM 1434 C C . ILE A 1 185 ? 10.239 6.032 7.671 1.00 97.31 185 ILE A C 1
ATOM 1436 O O . ILE A 1 185 ? 9.969 6.253 6.481 1.00 97.31 185 ILE A O 1
ATOM 1440 N N . PRO A 1 186 ? 11.442 5.553 8.049 1.00 96.19 186 PRO A N 1
ATOM 1441 C CA . PRO A 1 186 ? 12.579 5.409 7.141 1.00 96.19 186 PRO A CA 1
ATOM 1442 C C . PRO A 1 186 ? 12.312 4.516 5.927 1.00 96.19 186 PRO A C 1
ATOM 1444 O O . PRO A 1 186 ? 11.556 3.542 5.984 1.00 96.19 186 PRO A O 1
ATOM 1447 N N . ARG A 1 187 ? 12.970 4.834 4.806 1.00 96.25 187 ARG A N 1
ATOM 1448 C CA . ARG A 1 187 ? 12.763 4.147 3.521 1.00 96.25 187 ARG A CA 1
ATOM 1449 C C . ARG A 1 187 ? 13.398 2.766 3.432 1.00 96.25 187 ARG A C 1
ATOM 1451 O O . ARG A 1 187 ? 12.943 1.991 2.608 1.00 96.25 187 ARG A O 1
ATOM 1458 N N . GLU A 1 188 ? 14.429 2.453 4.213 1.00 94.00 188 GLU A N 1
ATOM 1459 C CA . GLU A 1 188 ? 15.054 1.115 4.224 1.00 94.00 188 GLU A CA 1
ATOM 1460 C C . GLU A 1 188 ? 15.407 0.571 2.821 1.00 94.00 188 GLU A C 1
ATOM 1462 O O . GLU A 1 188 ? 15.090 -0.563 2.478 1.00 94.00 188 GLU A O 1
ATOM 1467 N N . ASN A 1 189 ? 16.023 1.401 1.966 1.00 92.31 189 ASN A N 1
ATOM 1468 C CA . ASN A 1 189 ? 16.335 1.053 0.568 1.00 92.31 189 ASN A CA 1
ATOM 1469 C C . ASN A 1 189 ? 15.107 0.588 -0.259 1.00 92.31 189 ASN A C 1
ATOM 1471 O O . ASN A 1 189 ? 15.219 -0.261 -1.147 1.00 92.31 189 ASN A O 1
ATOM 1475 N N . TRP A 1 190 ? 13.937 1.179 0.016 1.00 96.94 190 TRP A N 1
ATOM 1476 C CA . TRP A 1 190 ? 12.639 0.795 -0.549 1.00 96.94 190 TRP A CA 1
ATOM 1477 C C . TRP A 1 190 ? 12.643 0.516 -2.056 1.00 96.94 190 TRP A C 1
ATOM 1479 O O . TRP A 1 190 ? 12.122 -0.510 -2.478 1.00 96.94 190 TRP A O 1
ATOM 1489 N N . ALA A 1 191 ? 13.258 1.384 -2.868 1.00 94.12 191 ALA A N 1
ATOM 1490 C CA . ALA A 1 191 ? 13.258 1.225 -4.325 1.00 94.12 191 ALA A CA 1
ATOM 1491 C C . ALA A 1 191 ? 13.852 -0.126 -4.766 1.00 94.12 191 ALA A C 1
ATOM 1493 O O . ALA A 1 191 ? 13.304 -0.792 -5.643 1.00 94.12 191 ALA A O 1
ATOM 1494 N N . SER A 1 192 ? 14.937 -0.561 -4.119 1.00 94.50 192 SER A N 1
ATOM 1495 C CA . SER A 1 192 ? 15.553 -1.861 -4.398 1.00 94.50 192 SER A CA 1
ATOM 1496 C C . SER A 1 192 ? 14.671 -3.011 -3.910 1.00 94.50 192 SER A C 1
ATOM 1498 O O . SER A 1 192 ? 14.490 -3.992 -4.627 1.00 94.50 192 SER A O 1
ATOM 1500 N N . CYS A 1 193 ? 14.093 -2.886 -2.709 1.00 94.69 193 CYS A N 1
ATOM 1501 C CA . CYS A 1 193 ? 13.187 -3.890 -2.148 1.00 94.69 193 CYS A CA 1
ATOM 1502 C C . CYS A 1 193 ? 11.973 -4.121 -3.056 1.00 94.69 193 CYS A C 1
ATOM 1504 O O . CYS A 1 193 ? 11.706 -5.257 -3.441 1.00 94.69 193 CYS A O 1
ATOM 1506 N N . PHE A 1 194 ? 11.292 -3.049 -3.456 1.00 95.25 194 PHE A N 1
ATOM 1507 C CA . PHE A 1 194 ? 10.114 -3.115 -4.314 1.00 95.25 194 PHE A CA 1
ATOM 1508 C C . PHE A 1 194 ? 10.439 -3.661 -5.712 1.00 95.25 194 PHE A C 1
ATOM 1510 O O . PHE A 1 194 ? 9.746 -4.547 -6.209 1.00 95.25 194 PHE A O 1
ATOM 1517 N N . SER A 1 195 ? 11.549 -3.215 -6.314 1.00 95.12 195 SER A N 1
ATOM 1518 C CA . SER A 1 195 ? 12.026 -3.742 -7.601 1.00 95.12 195 SER A CA 1
ATOM 1519 C C . SER A 1 195 ? 12.237 -5.263 -7.558 1.00 95.12 195 SER A C 1
ATOM 1521 O O . SER A 1 195 ? 11.846 -5.977 -8.484 1.00 95.12 195 SER A O 1
ATOM 1523 N N . ASN A 1 196 ? 12.833 -5.776 -6.477 1.00 96.56 196 ASN A N 1
ATOM 1524 C CA . ASN A 1 196 ? 13.069 -7.211 -6.306 1.00 96.56 196 ASN A CA 1
ATOM 1525 C C . ASN A 1 196 ? 11.767 -8.001 -6.130 1.00 96.56 196 ASN A C 1
ATOM 1527 O O . ASN A 1 196 ? 11.644 -9.086 -6.696 1.00 96.56 196 ASN A O 1
ATOM 1531 N N . VAL A 1 197 ? 10.796 -7.455 -5.392 1.00 95.94 197 VAL A N 1
ATOM 1532 C CA . VAL A 1 197 ? 9.466 -8.066 -5.231 1.00 95.94 197 VAL A CA 1
ATOM 1533 C C . VAL A 1 197 ? 8.779 -8.229 -6.585 1.00 95.94 197 VAL A C 1
ATOM 1535 O O . VAL A 1 197 ? 8.314 -9.323 -6.893 1.00 95.94 197 VAL A O 1
ATOM 1538 N N . LEU A 1 198 ? 8.776 -7.192 -7.430 1.00 95.38 198 LEU A N 1
ATOM 1539 C CA . LEU A 1 198 ? 8.151 -7.272 -8.753 1.00 95.38 198 LEU A CA 1
ATOM 1540 C C . LEU A 1 198 ? 8.831 -8.295 -9.665 1.00 95.38 198 LEU A C 1
ATOM 1542 O O . LEU A 1 198 ? 8.142 -9.052 -10.346 1.00 95.38 198 LEU A O 1
ATOM 1546 N N . PHE A 1 199 ? 10.168 -8.360 -9.663 1.00 97.31 199 PHE A N 1
ATOM 1547 C CA . PHE A 1 199 ? 10.885 -9.390 -10.420 1.00 97.31 199 PHE A CA 1
ATOM 1548 C C . PHE A 1 199 ? 10.554 -10.798 -9.928 1.00 97.31 199 PHE A C 1
ATOM 1550 O O . PHE A 1 199 ? 10.362 -11.695 -10.746 1.00 97.31 199 PHE A O 1
ATOM 1557 N N . LYS A 1 200 ? 10.468 -10.988 -8.609 1.00 97.56 200 LYS A N 1
ATOM 1558 C CA . LYS A 1 200 ? 10.095 -12.272 -8.021 1.00 97.56 200 LYS A CA 1
ATOM 1559 C C . LYS A 1 200 ? 8.675 -12.676 -8.415 1.00 97.56 200 LYS A C 1
ATOM 1561 O O . LYS A 1 200 ? 8.476 -13.810 -8.837 1.00 97.56 200 LYS A O 1
ATOM 1566 N N . GLU A 1 201 ? 7.717 -11.756 -8.334 1.00 98.25 201 GLU A N 1
ATOM 1567 C CA . GLU A 1 201 ? 6.324 -12.018 -8.704 1.00 98.25 201 GLU A CA 1
ATOM 1568 C C . GLU A 1 201 ? 6.208 -12.497 -10.155 1.00 98.25 201 GLU A C 1
ATOM 1570 O O . GLU A 1 201 ? 5.593 -13.530 -10.404 1.00 98.25 201 GLU A O 1
ATOM 1575 N N . VAL A 1 202 ? 6.831 -11.808 -11.117 1.00 97.75 202 VAL A N 1
ATOM 1576 C CA . VAL A 1 202 ? 6.737 -12.214 -12.533 1.00 97.75 202 VAL A CA 1
ATOM 1577 C C . VAL A 1 202 ? 7.585 -13.439 -12.877 1.00 97.75 202 VAL A C 1
ATOM 1579 O O . VAL A 1 202 ? 7.283 -14.121 -13.852 1.00 97.75 202 VAL A O 1
ATOM 1582 N N . ALA A 1 203 ? 8.628 -13.740 -12.098 1.00 97.69 203 ALA A N 1
ATOM 1583 C CA . ALA A 1 203 ? 9.414 -14.960 -12.268 1.00 97.69 203 ALA A CA 1
ATOM 1584 C C . ALA A 1 203 ? 8.638 -16.204 -11.805 1.00 97.69 203 ALA A C 1
ATOM 1586 O O . ALA A 1 203 ? 8.593 -17.201 -12.523 1.00 97.69 203 ALA A O 1
ATOM 1587 N N . GLU A 1 204 ? 8.003 -16.136 -10.633 1.00 98.06 204 GLU A N 1
ATOM 1588 C CA . GLU A 1 204 ? 7.208 -17.238 -10.070 1.00 98.06 204 GLU A CA 1
ATOM 1589 C C . GLU A 1 204 ? 5.839 -17.369 -10.754 1.00 98.06 204 GLU A C 1
ATOM 1591 O O . GLU A 1 204 ? 5.278 -18.461 -10.868 1.00 98.06 204 GLU A O 1
ATOM 1596 N N . LYS A 1 205 ? 5.284 -16.245 -11.221 1.00 98.44 205 LYS A N 1
ATOM 1597 C CA . LYS A 1 205 ? 3.943 -16.155 -11.804 1.00 98.44 205 LYS A CA 1
ATOM 1598 C C . LYS A 1 205 ? 4.002 -15.341 -13.101 1.00 98.44 205 LYS A C 1
ATOM 1600 O O . LYS A 1 205 ? 3.544 -14.201 -13.137 1.00 98.44 205 LYS A O 1
ATOM 1605 N N . PRO A 1 206 ? 4.508 -15.912 -14.208 1.00 97.81 206 PRO A N 1
ATOM 1606 C CA . PRO A 1 206 ? 4.668 -15.195 -15.480 1.00 97.81 206 PRO A CA 1
ATOM 1607 C C . PRO A 1 206 ? 3.346 -14.775 -16.150 1.00 97.81 206 PRO A C 1
ATOM 1609 O O . PRO A 1 206 ? 3.362 -14.090 -17.166 1.00 97.81 206 PRO A O 1
ATOM 1612 N N . TRP A 1 207 ? 2.203 -15.180 -15.591 1.00 98.06 207 TRP A N 1
ATOM 1613 C CA . TRP A 1 207 ? 0.852 -14.754 -15.976 1.00 98.06 207 TRP A CA 1
ATOM 1614 C C . TRP A 1 207 ? 0.250 -13.715 -15.015 1.00 98.06 207 TRP A C 1
ATOM 1616 O O . TRP A 1 207 ? -0.940 -13.417 -15.116 1.00 98.06 207 TRP A O 1
ATOM 1626 N N . SER A 1 208 ? 1.011 -13.215 -14.036 1.00 98.44 208 SER A N 1
ATOM 1627 C CA . SER A 1 208 ? 0.490 -12.294 -13.026 1.00 98.44 208 SER A CA 1
ATOM 1628 C C . SER A 1 208 ? 0.046 -10.964 -13.630 1.00 98.44 208 SER A C 1
ATOM 1630 O O . SER A 1 208 ? 0.573 -10.505 -14.646 1.00 98.44 208 SER A O 1
ATOM 1632 N N . HIS A 1 209 ? -0.905 -10.307 -12.969 1.00 97.62 209 HIS A N 1
ATOM 1633 C CA . HIS A 1 209 ? -1.358 -8.967 -13.320 1.00 97.62 209 HIS A CA 1
ATOM 1634 C C . HIS A 1 209 ? -0.200 -7.958 -13.370 1.00 97.62 209 HIS A C 1
ATOM 1636 O O . HIS A 1 209 ? -0.174 -7.109 -14.260 1.00 97.62 209 HIS A O 1
ATOM 1642 N N . SER A 1 210 ? 0.815 -8.101 -12.512 1.00 95.69 210 SER A N 1
ATOM 1643 C CA . SER A 1 210 ? 1.991 -7.222 -12.501 1.00 95.69 210 SER A CA 1
ATOM 1644 C C . SER A 1 210 ? 2.751 -7.192 -13.836 1.00 95.69 210 SER A C 1
ATOM 1646 O O . SER A 1 210 ? 3.433 -6.212 -14.129 1.00 95.69 210 SER A O 1
ATOM 1648 N N . THR A 1 211 ? 2.603 -8.208 -14.698 1.00 95.31 211 THR A N 1
ATOM 1649 C CA . THR A 1 211 ? 3.165 -8.188 -16.063 1.00 95.31 211 THR A CA 1
ATOM 1650 C C . THR A 1 211 ? 2.612 -7.049 -16.929 1.00 95.31 211 THR A C 1
ATOM 1652 O O . THR A 1 211 ? 3.311 -6.577 -17.826 1.00 95.31 211 THR A O 1
ATOM 1655 N N . THR A 1 212 ? 1.412 -6.539 -16.626 1.00 93.06 212 THR A N 1
ATOM 1656 C CA . THR A 1 212 ? 0.796 -5.394 -17.323 1.00 93.06 212 THR A CA 1
ATOM 1657 C C . THR A 1 212 ? 1.559 -4.081 -17.126 1.00 93.06 212 THR A C 1
ATOM 1659 O O . THR A 1 212 ? 1.388 -3.153 -17.915 1.00 93.06 212 THR A O 1
ATOM 1662 N N . LEU A 1 213 ? 2.439 -4.010 -16.119 1.00 89.75 213 LEU A N 1
ATOM 1663 C CA . LEU A 1 213 ? 3.292 -2.852 -15.852 1.00 89.75 213 LEU A CA 1
ATOM 1664 C C . LEU A 1 213 ? 4.539 -2.787 -16.746 1.00 89.75 213 LEU A C 1
ATOM 1666 O O . LEU A 1 213 ? 5.247 -1.787 -16.680 1.00 89.75 213 LEU A O 1
ATOM 1670 N N . ASP A 1 214 ? 4.839 -3.825 -17.540 1.00 91.31 214 ASP A N 1
ATOM 1671 C CA . ASP A 1 214 ? 6.159 -4.010 -18.167 1.00 91.31 214 ASP A CA 1
ATOM 1672 C C . ASP A 1 214 ? 7.274 -3.928 -17.104 1.00 91.31 214 ASP A C 1
ATOM 1674 O O . ASP A 1 214 ? 8.058 -2.978 -17.051 1.00 91.31 214 ASP A O 1
ATOM 1678 N N . VAL A 1 215 ? 7.306 -4.916 -16.193 1.00 92.00 215 VAL A N 1
ATOM 1679 C CA . VAL A 1 215 ? 8.178 -4.930 -14.997 1.00 92.00 215 VAL A CA 1
ATOM 1680 C C . VAL A 1 215 ? 9.634 -4.527 -15.276 1.00 92.00 215 VAL A C 1
ATOM 1682 O O . VAL A 1 215 ? 10.162 -3.720 -14.507 1.00 92.00 215 VAL A O 1
ATOM 1685 N N . PRO A 1 216 ? 10.309 -4.991 -16.349 1.00 91.94 216 PRO A N 1
ATOM 1686 C CA . PRO A 1 216 ? 11.657 -4.526 -16.667 1.00 91.94 216 PRO A CA 1
ATOM 1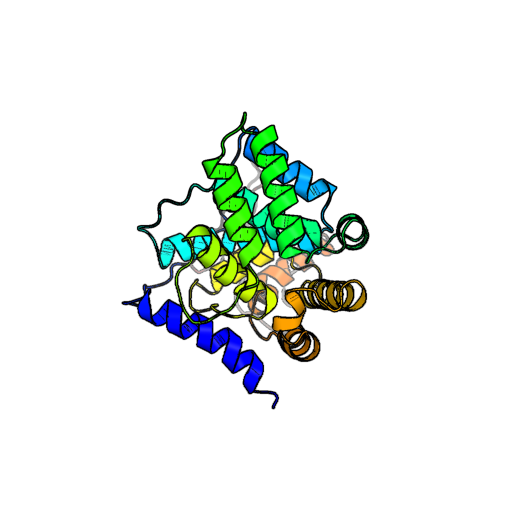687 C C . PRO A 1 216 ? 11.771 -3.009 -16.870 1.00 91.94 216 PRO A C 1
ATOM 1689 O O . PRO A 1 216 ? 12.761 -2.408 -16.448 1.00 91.94 216 PRO A O 1
ATOM 1692 N N . GLU A 1 217 ? 10.800 -2.370 -17.520 1.00 89.19 217 GLU A N 1
ATOM 1693 C CA . GLU A 1 217 ? 10.794 -0.921 -17.739 1.00 89.19 217 GLU A CA 1
ATOM 1694 C C . GLU A 1 217 ? 10.274 -0.161 -16.510 1.00 89.19 217 GLU A C 1
ATOM 1696 O O . GLU A 1 217 ? 10.832 0.875 -16.129 1.00 89.19 217 GLU A O 1
ATOM 1701 N N . PHE A 1 218 ? 9.269 -0.702 -15.825 1.00 89.69 218 PHE A N 1
ATOM 1702 C CA . PHE A 1 218 ? 8.758 -0.133 -14.584 1.00 89.69 218 PHE A CA 1
ATOM 1703 C C . PHE A 1 218 ? 9.825 -0.112 -13.483 1.00 89.69 218 PHE A C 1
ATOM 1705 O O . PHE A 1 218 ? 10.025 0.919 -12.842 1.00 89.69 218 PHE A O 1
ATOM 1712 N N . ASN A 1 219 ? 10.616 -1.177 -13.333 1.00 91.38 219 ASN A N 1
ATOM 1713 C CA . ASN A 1 219 ? 11.705 -1.227 -12.356 1.00 91.38 219 ASN A CA 1
ATOM 1714 C C . ASN A 1 219 ? 12.809 -0.205 -12.641 1.00 91.38 219 ASN A C 1
ATOM 1716 O O . ASN A 1 219 ? 13.363 0.366 -11.704 1.00 91.38 219 ASN A O 1
ATOM 1720 N N . LYS A 1 220 ? 13.094 0.124 -13.909 1.00 91.69 220 LYS A N 1
ATOM 1721 C CA . LYS A 1 220 ? 13.992 1.253 -14.221 1.00 91.69 220 LYS A CA 1
ATOM 1722 C C . LYS A 1 220 ? 13.429 2.573 -13.703 1.00 91.69 220 LYS A C 1
ATOM 1724 O O . LYS A 1 220 ? 14.196 3.422 -13.262 1.00 91.69 220 LYS A O 1
ATOM 1729 N N . THR A 1 221 ? 12.108 2.738 -13.739 1.00 90.25 221 THR A N 1
ATOM 1730 C CA . THR A 1 221 ? 11.426 3.925 -13.207 1.00 90.25 221 THR A CA 1
ATOM 1731 C C . THR A 1 221 ? 11.492 3.968 -11.678 1.00 90.25 221 THR A C 1
ATOM 1733 O O . THR A 1 221 ? 11.789 5.018 -11.116 1.00 90.25 221 THR A O 1
ATOM 1736 N N . VAL A 1 222 ? 11.281 2.832 -11.006 1.00 92.44 222 VAL A N 1
ATOM 1737 C CA . VAL A 1 222 ? 11.416 2.697 -9.543 1.00 92.44 222 VAL A CA 1
ATOM 1738 C C . VAL A 1 222 ? 12.843 3.017 -9.092 1.00 92.44 222 VAL A C 1
ATOM 1740 O O . VAL A 1 222 ? 13.052 3.862 -8.224 1.00 92.44 222 VAL A O 1
ATOM 1743 N N . LEU A 1 223 ? 13.843 2.377 -9.702 1.00 93.12 223 LEU A N 1
ATOM 1744 C CA . LEU A 1 223 ? 15.255 2.553 -9.346 1.00 93.12 223 LEU A CA 1
ATOM 1745 C C . LEU A 1 223 ? 15.800 3.927 -9.762 1.00 93.12 223 LEU A C 1
ATOM 1747 O O . LEU A 1 223 ? 16.711 4.451 -9.128 1.00 93.12 223 LEU A O 1
ATOM 1751 N N . GLY A 1 224 ? 15.238 4.516 -10.819 1.00 92.62 224 GLY A N 1
ATOM 1752 C CA . GLY A 1 224 ? 15.554 5.856 -11.311 1.00 92.62 224 GLY A CA 1
ATOM 1753 C C . GLY A 1 224 ? 14.717 6.971 -10.680 1.00 92.62 224 GLY A C 1
ATOM 1754 O O . GLY A 1 224 ? 14.710 8.082 -11.207 1.00 92.62 224 GLY A O 1
ATOM 1755 N N . ASN A 1 225 ? 13.984 6.700 -9.599 1.00 92.62 225 ASN A N 1
ATOM 1756 C CA . ASN A 1 225 ? 13.127 7.679 -8.939 1.00 92.62 225 ASN A CA 1
ATOM 1757 C C . ASN A 1 225 ? 13.951 8.844 -8.352 1.00 92.62 225 ASN A C 1
ATOM 1759 O O . ASN A 1 225 ? 14.731 8.669 -7.416 1.00 92.62 225 ASN A O 1
ATOM 1763 N N . THR A 1 226 ? 13.750 10.053 -8.887 1.00 92.44 226 THR A N 1
ATOM 1764 C CA . THR A 1 226 ? 14.472 11.274 -8.485 1.00 92.44 226 THR A CA 1
ATOM 1765 C C . THR A 1 226 ? 13.709 12.157 -7.494 1.00 92.44 226 THR A C 1
ATOM 1767 O O . THR A 1 226 ? 14.147 13.278 -7.220 1.00 92.44 226 THR A O 1
ATOM 1770 N N . ALA A 1 227 ? 12.548 11.726 -6.992 1.00 94.06 227 ALA A N 1
ATOM 1771 C CA . ALA A 1 227 ? 11.796 12.513 -6.022 1.00 94.06 227 ALA A CA 1
ATOM 1772 C C . ALA A 1 227 ? 12.596 12.690 -4.720 1.00 94.06 227 ALA A C 1
ATOM 1774 O O . ALA A 1 227 ? 13.292 11.790 -4.245 1.00 94.06 227 ALA A O 1
ATOM 1775 N N . LYS A 1 228 ? 12.508 13.887 -4.134 1.00 94.81 228 LYS A N 1
ATOM 1776 C CA . LYS A 1 228 ? 13.203 14.211 -2.887 1.00 94.81 228 LYS A CA 1
ATOM 1777 C C . LYS A 1 228 ? 12.345 13.756 -1.713 1.00 94.81 228 LYS A C 1
ATOM 1779 O O . LYS A 1 228 ? 11.367 14.413 -1.376 1.00 94.81 228 LYS A O 1
ATOM 1784 N N . TYR A 1 229 ? 12.720 12.648 -1.083 1.00 95.31 229 TYR A N 1
ATOM 1785 C CA . TYR A 1 229 ? 12.041 12.148 0.118 1.00 95.31 229 TYR A CA 1
ATOM 1786 C C . TYR A 1 229 ? 12.709 12.589 1.419 1.00 95.31 229 TYR A C 1
ATOM 1788 O O . TYR A 1 229 ? 12.094 12.535 2.476 1.00 95.31 229 TYR A O 1
ATOM 1796 N N . GLU A 1 230 ? 13.949 13.071 1.351 1.00 90.56 230 GLU A N 1
ATOM 1797 C CA . GLU A 1 230 ? 14.709 13.532 2.509 1.00 90.56 230 GLU A CA 1
ATOM 1798 C C . GLU A 1 230 ? 15.183 14.969 2.314 1.00 90.56 230 GLU A C 1
ATOM 1800 O O . GLU A 1 230 ? 15.632 15.352 1.229 1.00 90.56 230 GLU A O 1
ATOM 1805 N N . ASN A 1 231 ? 15.149 15.749 3.395 1.00 85.44 231 ASN A N 1
ATOM 1806 C CA . ASN A 1 231 ? 15.743 17.077 3.421 1.00 85.44 231 ASN A CA 1
ATOM 1807 C C . ASN A 1 231 ? 17.251 16.972 3.715 1.00 85.44 231 ASN A C 1
ATOM 1809 O O . ASN A 1 231 ? 17.699 17.058 4.863 1.00 85.44 231 ASN A O 1
ATOM 1813 N N . ASN A 1 232 ? 18.043 16.758 2.664 1.00 71.38 232 ASN A N 1
ATOM 1814 C CA . ASN A 1 232 ? 19.503 16.683 2.774 1.00 71.38 232 ASN A CA 1
ATOM 1815 C C . ASN A 1 232 ? 20.151 18.032 3.133 1.00 71.38 232 ASN A C 1
ATOM 1817 O O . ASN A 1 232 ? 21.254 18.047 3.683 1.00 71.38 232 ASN A O 1
ATOM 1821 N N . ASP A 1 233 ? 19.455 19.145 2.903 1.00 66.25 233 ASP A N 1
ATOM 1822 C CA . ASP A 1 233 ? 19.921 20.482 3.275 1.00 66.25 233 ASP A CA 1
ATOM 1823 C C . ASP A 1 233 ? 19.747 20.727 4.786 1.00 66.25 233 ASP A C 1
ATOM 1825 O O . ASP A 1 233 ? 20.632 21.285 5.436 1.00 66.25 233 ASP A O 1
ATOM 1829 N N . ALA A 1 234 ? 18.690 20.185 5.402 1.00 56.50 234 ALA A N 1
ATOM 1830 C CA . ALA A 1 234 ? 18.488 20.220 6.854 1.00 56.50 234 ALA A CA 1
ATOM 1831 C C . ALA A 1 234 ? 19.509 19.369 7.637 1.00 56.50 234 ALA A C 1
ATOM 1833 O O . ALA A 1 234 ? 19.852 19.708 8.773 1.00 56.50 234 ALA A O 1
ATOM 1834 N N . LYS A 1 235 ? 20.041 18.288 7.039 1.00 47.38 235 LYS A N 1
ATOM 1835 C CA . LYS A 1 235 ? 21.155 17.501 7.614 1.00 47.38 235 LYS A CA 1
ATOM 1836 C C . LYS A 1 235 ? 22.476 18.286 7.645 1.00 47.38 235 LYS A C 1
ATOM 1838 O O . LYS A 1 235 ? 23.343 17.965 8.452 1.00 47.38 235 LYS A O 1
ATOM 1843 N N . ARG A 1 236 ? 22.623 19.320 6.807 1.00 47.00 236 ARG A N 1
ATOM 1844 C CA . ARG A 1 236 ? 23.815 20.181 6.722 1.00 47.00 236 ARG A CA 1
ATOM 1845 C C . ARG A 1 236 ? 23.719 21.456 7.563 1.00 47.00 236 ARG A C 1
ATOM 1847 O O . ARG A 1 236 ? 24.609 22.296 7.457 1.00 47.00 236 ARG A O 1
ATOM 1854 N N . SER A 1 237 ? 22.685 21.625 8.397 1.00 48.00 237 SER A N 1
ATOM 1855 C CA . SER A 1 237 ? 22.599 22.832 9.223 1.00 48.00 237 SER A CA 1
ATOM 1856 C C . SER A 1 237 ? 23.802 22.889 10.185 1.00 48.00 237 SER A C 1
ATOM 1858 O O . SER A 1 237 ? 24.042 21.923 10.924 1.00 48.00 237 SER A O 1
ATOM 1860 N N . PRO A 1 238 ? 24.575 23.994 10.200 1.00 56.12 238 PRO A N 1
ATOM 1861 C CA . PRO A 1 238 ? 25.746 24.126 11.068 1.00 56.12 238 PRO A CA 1
ATOM 1862 C C . PRO A 1 238 ? 25.399 23.853 12.534 1.00 56.12 238 PRO A C 1
ATOM 1864 O O . PRO A 1 238 ? 26.144 23.181 13.237 1.00 56.12 238 PRO A O 1
ATOM 1867 N N . LEU A 1 239 ? 24.205 24.274 12.962 1.00 54.97 239 LEU A N 1
ATOM 1868 C CA . LEU A 1 239 ? 23.662 24.038 14.300 1.00 54.97 239 LEU A CA 1
ATOM 1869 C C . LEU A 1 239 ? 23.538 22.551 14.660 1.00 54.97 239 LEU A C 1
ATOM 1871 O O . LEU A 1 239 ? 23.909 22.173 15.768 1.00 54.97 239 LEU A O 1
ATOM 1875 N N . ARG A 1 240 ? 23.062 21.683 13.755 1.00 51.69 240 ARG A N 1
ATOM 1876 C CA . ARG A 1 240 ? 22.965 20.239 14.043 1.00 51.69 240 ARG A CA 1
ATOM 1877 C C . ARG A 1 240 ? 24.327 19.551 14.048 1.00 51.69 240 ARG A C 1
ATOM 1879 O O . ARG A 1 240 ? 24.535 18.668 14.877 1.00 51.69 240 ARG A O 1
ATOM 1886 N N . ILE A 1 241 ? 25.253 19.973 13.183 1.00 55.56 241 ILE A N 1
ATOM 1887 C CA . ILE A 1 241 ? 26.641 19.483 13.193 1.00 55.56 241 ILE A CA 1
ATOM 1888 C C . ILE A 1 241 ? 27.307 19.853 14.521 1.00 55.56 241 ILE A C 1
ATOM 1890 O O . ILE A 1 241 ? 27.882 18.985 15.169 1.00 55.56 241 ILE A O 1
ATOM 1894 N N . ILE A 1 242 ? 27.156 21.104 14.965 1.00 58.75 242 ILE A N 1
ATOM 1895 C CA . ILE A 1 242 ? 27.690 21.600 16.239 1.00 58.75 242 ILE A CA 1
ATOM 1896 C C . ILE A 1 242 ? 27.110 20.811 17.421 1.00 58.75 242 ILE A C 1
ATOM 1898 O O . ILE A 1 242 ? 27.869 20.333 18.261 1.00 58.75 242 ILE A O 1
ATOM 1902 N N . ILE A 1 243 ? 25.790 20.602 17.467 1.00 58.22 243 ILE A N 1
ATOM 1903 C CA . ILE A 1 243 ? 25.135 19.831 18.538 1.00 58.22 243 ILE A CA 1
ATOM 1904 C C . ILE A 1 243 ? 25.625 18.375 18.560 1.00 58.22 243 ILE A C 1
ATOM 1906 O O . ILE A 1 243 ? 25.965 17.861 19.625 1.00 58.22 243 ILE A O 1
ATOM 1910 N N . TYR A 1 244 ? 25.714 17.719 17.399 1.00 52.69 244 TYR A N 1
ATOM 1911 C CA . TYR A 1 244 ? 26.221 16.348 17.298 1.00 52.69 244 TYR A CA 1
ATOM 1912 C C . TYR A 1 244 ? 27.689 16.242 17.734 1.00 52.69 244 TYR A C 1
ATOM 1914 O O . TYR A 1 244 ? 28.055 15.302 18.439 1.00 52.69 244 TYR A O 1
ATOM 1922 N N . TYR A 1 245 ? 28.525 17.219 17.373 1.00 54.22 245 TYR A N 1
ATOM 1923 C CA . TYR A 1 245 ? 29.938 17.250 17.752 1.00 54.22 245 TYR A CA 1
ATOM 1924 C C . TYR A 1 245 ? 30.127 17.467 19.261 1.00 54.22 245 TYR A C 1
ATOM 1926 O O . TYR A 1 245 ? 30.897 16.743 19.890 1.00 54.22 245 TYR A O 1
ATOM 1934 N N . ILE A 1 246 ? 29.380 18.403 19.860 1.00 58.53 246 ILE A N 1
ATOM 1935 C CA . ILE A 1 246 ? 29.388 18.655 21.312 1.00 58.53 246 ILE A CA 1
ATOM 1936 C C . ILE A 1 246 ? 28.964 17.396 22.077 1.00 58.53 246 ILE A C 1
ATOM 1938 O O . ILE A 1 246 ? 29.617 17.020 23.051 1.00 58.53 246 ILE A O 1
ATOM 1942 N N . TYR A 1 247 ? 27.908 16.723 21.611 1.00 50.19 247 TYR A N 1
ATOM 1943 C CA . TYR A 1 247 ? 27.397 15.500 22.226 1.00 50.19 247 TYR A CA 1
ATOM 1944 C C . TYR A 1 247 ? 28.395 14.339 22.120 1.00 50.19 247 TYR A C 1
ATOM 1946 O O . TYR A 1 247 ? 28.706 13.694 23.119 1.00 50.19 247 TYR A O 1
ATOM 1954 N N . LYS A 1 248 ? 28.957 14.104 20.928 1.00 47.62 248 LYS A N 1
ATOM 1955 C CA . LYS A 1 248 ? 29.897 13.002 20.673 1.00 47.62 248 LYS A CA 1
ATOM 1956 C C . LYS A 1 248 ? 31.216 13.149 21.437 1.00 47.62 248 LYS A C 1
ATOM 1958 O O . LYS A 1 248 ? 31.808 12.144 21.819 1.00 47.62 248 LYS A O 1
ATOM 1963 N N . HIS A 1 249 ? 31.677 14.378 21.658 1.00 51.84 249 HIS A N 1
ATOM 1964 C CA . HIS A 1 249 ? 32.956 14.651 22.317 1.00 51.84 249 HIS A CA 1
ATOM 1965 C C . HIS A 1 249 ? 32.825 15.054 23.793 1.00 51.84 249 HIS A C 1
ATOM 1967 O O . HIS A 1 249 ? 33.829 15.401 24.408 1.00 51.84 249 HIS A O 1
ATOM 1973 N N . ASN A 1 250 ? 31.613 14.977 24.364 1.00 46.59 250 ASN A N 1
ATOM 1974 C CA . ASN A 1 250 ? 31.311 15.251 25.775 1.00 46.59 250 ASN A CA 1
ATOM 1975 C C . ASN A 1 250 ? 31.978 16.542 26.292 1.00 46.59 250 ASN A C 1
ATOM 1977 O O . ASN A 1 250 ? 32.519 16.585 27.399 1.00 46.59 250 ASN A O 1
ATOM 1981 N N . ILE A 1 251 ? 31.997 17.584 25.452 1.00 52.47 251 ILE A N 1
ATOM 1982 C CA . ILE A 1 251 ? 32.718 18.824 25.746 1.00 52.47 251 ILE A CA 1
ATOM 1983 C C . ILE A 1 251 ? 31.949 19.575 26.837 1.00 52.47 251 ILE A C 1
ATOM 1985 O O . ILE A 1 251 ? 30.948 20.244 26.578 1.00 52.47 251 ILE A O 1
ATOM 1989 N N . GLN A 1 252 ? 32.414 19.448 28.079 1.00 41.22 252 GLN A N 1
ATOM 1990 C CA . GLN A 1 252 ? 31.885 20.170 29.230 1.00 41.22 252 GLN A CA 1
ATOM 1991 C C . GLN A 1 252 ? 32.660 21.474 29.445 1.00 41.22 252 GLN A C 1
ATOM 1993 O O . GLN A 1 252 ? 33.762 21.461 29.977 1.00 41.22 252 GLN A O 1
ATOM 1998 N N . GLY A 1 253 ? 32.038 22.606 29.109 1.00 45.19 253 GLY A N 1
ATOM 1999 C CA . GLY A 1 253 ? 32.425 23.926 29.619 1.00 45.19 253 GLY A CA 1
ATOM 2000 C C . GLY A 1 253 ? 33.659 24.588 28.982 1.00 45.19 253 GLY A C 1
ATOM 2001 O O . GLY A 1 253 ? 34.716 23.994 28.829 1.00 45.19 253 GLY A O 1
ATOM 2002 N N . LYS A 1 254 ? 33.487 25.879 28.658 1.00 42.19 254 LYS A N 1
ATOM 2003 C CA . LYS A 1 254 ? 34.501 26.900 28.323 1.00 42.19 254 LYS A CA 1
ATOM 2004 C C . LYS A 1 254 ? 35.703 26.424 27.495 1.00 42.19 254 LYS A C 1
ATOM 2006 O O . LYS A 1 254 ? 36.838 26.431 27.956 1.00 42.19 254 LYS A O 1
ATOM 2011 N N . THR A 1 255 ? 35.464 26.162 26.221 1.00 40.91 255 THR A N 1
ATOM 2012 C CA . THR A 1 255 ? 36.482 26.360 25.182 1.00 40.91 255 THR A CA 1
ATOM 2013 C C . THR A 1 255 ? 36.018 27.519 24.308 1.00 40.91 255 THR A C 1
ATOM 2015 O O . THR A 1 255 ? 34.870 27.547 23.866 1.00 40.91 255 THR A O 1
ATOM 2018 N N . THR A 1 256 ? 36.862 28.537 24.140 1.00 43.31 256 THR A N 1
ATOM 2019 C CA . THR A 1 256 ? 36.612 29.625 23.191 1.00 43.31 256 THR A CA 1
ATOM 2020 C C . THR A 1 256 ? 36.604 29.040 21.780 1.00 43.31 256 THR A C 1
ATOM 2022 O O . THR A 1 256 ? 37.494 28.282 21.402 1.00 43.31 256 THR A O 1
ATOM 2025 N N . PHE A 1 257 ? 35.548 29.355 21.033 1.00 42.22 257 PHE A N 1
ATOM 2026 C CA . PHE A 1 257 ? 35.157 28.720 19.769 1.00 42.22 257 PHE A CA 1
ATOM 2027 C C . PHE A 1 257 ? 36.113 28.995 18.587 1.00 42.22 257 PHE A C 1
ATOM 2029 O O . PHE A 1 257 ? 35.912 28.454 17.502 1.00 42.22 257 PHE A O 1
ATOM 2036 N N . ASP A 1 258 ? 37.158 29.802 18.789 1.00 38.06 258 ASP A N 1
ATOM 2037 C CA . ASP A 1 258 ? 38.000 30.342 17.714 1.00 38.06 258 ASP A CA 1
ATOM 2038 C C . ASP A 1 258 ? 38.971 29.331 17.080 1.00 38.06 258 ASP A C 1
ATOM 2040 O O . ASP A 1 258 ? 39.471 29.571 15.983 1.00 38.06 258 ASP A O 1
ATOM 2044 N N . SER A 1 259 ? 39.246 28.181 17.707 1.00 37.84 259 SER A N 1
ATOM 2045 C CA . SER A 1 259 ? 40.320 27.284 17.240 1.00 37.84 259 SER A CA 1
ATOM 2046 C C . SER A 1 259 ? 39.883 26.080 16.398 1.00 37.84 259 SER A C 1
ATOM 2048 O O . SER A 1 259 ? 40.748 25.351 15.918 1.00 37.84 259 SER A O 1
ATOM 2050 N N . LEU A 1 260 ? 38.581 25.846 16.178 1.00 39.88 260 LEU A N 1
ATOM 2051 C CA . LEU A 1 260 ? 38.107 24.570 15.606 1.00 39.88 260 LEU A CA 1
ATOM 2052 C C . LEU A 1 260 ? 37.660 24.608 14.137 1.00 39.88 260 LEU A C 1
ATOM 2054 O O . LEU A 1 260 ? 37.475 23.544 13.553 1.00 39.88 260 LEU A O 1
ATOM 2058 N N . LEU A 1 261 ? 37.526 25.783 13.510 1.00 38.47 261 LEU A N 1
ATOM 2059 C CA . LEU A 1 261 ? 37.110 25.878 12.098 1.00 38.47 261 LEU A CA 1
ATOM 2060 C C . LEU A 1 261 ? 37.882 26.897 11.245 1.00 38.47 261 LEU A C 1
ATOM 2062 O O . LEU A 1 261 ? 37.581 27.020 10.063 1.00 38.47 261 LEU A O 1
ATOM 2066 N N . GLY A 1 262 ? 38.866 27.625 11.786 1.00 33.56 262 GLY A N 1
ATOM 2067 C CA . GLY A 1 262 ? 39.586 28.648 11.008 1.00 33.56 262 GLY A CA 1
ATOM 2068 C C . GLY A 1 262 ? 38.684 29.771 10.472 1.00 33.56 262 GLY A C 1
ATOM 2069 O O . GLY A 1 262 ? 39.073 30.486 9.553 1.00 33.56 262 GLY A O 1
ATOM 2070 N N . VAL A 1 263 ? 37.483 29.925 11.039 1.00 37.19 263 VAL A N 1
ATOM 2071 C CA . VAL A 1 263 ? 36.547 31.008 10.730 1.00 37.19 263 VAL A CA 1
ATOM 2072 C C . VAL A 1 263 ? 36.450 31.891 11.965 1.00 37.19 263 VAL A C 1
ATOM 2074 O O . VAL A 1 263 ? 35.894 31.478 12.980 1.00 37.19 263 VAL A O 1
ATOM 2077 N N . THR A 1 264 ? 37.003 33.097 11.881 1.00 29.02 264 THR A N 1
ATOM 2078 C CA . THR A 1 264 ? 36.800 34.157 12.872 1.00 29.02 264 THR A CA 1
ATOM 2079 C C . THR A 1 264 ? 35.346 34.619 12.805 1.00 29.02 264 THR A C 1
ATOM 2081 O O . THR A 1 264 ? 34.953 35.270 11.836 1.00 29.02 264 THR A O 1
ATOM 2084 N N . TRP A 1 265 ? 34.544 34.283 13.814 1.00 35.16 265 TRP A N 1
ATOM 2085 C CA . TRP A 1 265 ? 33.218 34.868 14.013 1.00 35.16 265 TRP A CA 1
ATOM 2086 C C . TRP A 1 265 ? 33.344 35.961 15.075 1.00 35.16 265 TRP A C 1
ATOM 2088 O O . TRP A 1 265 ? 33.822 35.701 16.173 1.00 35.16 265 TRP A O 1
ATOM 2098 N N . THR A 1 266 ? 32.943 37.190 14.760 1.00 30.31 266 THR A N 1
ATOM 2099 C CA . THR A 1 266 ? 33.117 38.357 15.644 1.00 30.31 266 THR A CA 1
ATOM 2100 C C . THR A 1 266 ? 32.121 38.446 16.803 1.00 30.31 266 THR A C 1
ATOM 2102 O O . THR A 1 266 ? 32.191 39.403 17.567 1.00 30.31 266 THR A O 1
ATOM 2105 N N . ASP A 1 267 ? 31.238 37.463 16.998 1.00 35.72 267 ASP A N 1
ATOM 2106 C CA . ASP A 1 267 ? 30.128 37.590 17.947 1.00 35.72 267 ASP A CA 1
ATOM 2107 C C . ASP A 1 267 ? 30.196 36.547 19.077 1.00 35.72 267 ASP A C 1
ATOM 2109 O O . ASP A 1 267 ? 30.165 35.335 18.858 1.00 35.72 267 ASP A O 1
ATOM 2113 N N . GLN A 1 268 ? 30.282 37.032 20.321 1.00 35.44 268 GLN A N 1
ATOM 2114 C CA . GLN A 1 268 ? 30.344 36.212 21.534 1.00 35.44 268 GLN A CA 1
ATOM 2115 C C . GLN A 1 268 ? 29.004 35.509 21.821 1.00 35.44 268 GLN A C 1
ATOM 2117 O O . GLN A 1 268 ? 27.976 36.152 22.029 1.00 35.44 268 GLN A O 1
ATOM 2122 N N . ILE A 1 269 ? 29.022 34.176 21.921 1.00 36.41 269 ILE A N 1
ATOM 2123 C CA . ILE A 1 269 ? 27.889 33.376 22.413 1.00 36.41 269 ILE A CA 1
ATOM 2124 C C . ILE A 1 269 ? 27.934 33.334 23.949 1.00 36.41 269 ILE A C 1
ATOM 2126 O O . ILE A 1 269 ? 28.868 32.783 24.535 1.00 36.41 269 ILE A O 1
ATOM 2130 N N . HIS A 1 270 ? 26.900 33.852 24.615 1.00 35.72 270 HIS A N 1
ATOM 2131 C CA . HIS A 1 270 ? 26.718 33.706 26.062 1.00 35.72 270 HIS A CA 1
ATOM 2132 C C . HIS A 1 270 ? 25.773 32.541 26.388 1.00 35.72 270 HIS A C 1
ATOM 2134 O O . HIS A 1 270 ? 24.575 32.596 26.124 1.00 35.72 270 HIS A O 1
ATOM 2140 N N . LEU A 1 271 ? 26.309 31.491 27.016 1.00 34.59 271 LEU A N 1
ATOM 2141 C CA . LEU A 1 271 ? 25.527 30.409 27.622 1.00 34.59 271 LEU A CA 1
ATOM 2142 C C . LEU A 1 271 ? 25.343 30.697 29.118 1.00 34.59 271 LEU A C 1
ATOM 2144 O O . LEU A 1 271 ? 26.314 30.672 29.875 1.00 34.59 271 LEU A O 1
ATOM 2148 N N . THR A 1 272 ? 24.110 30.945 29.563 1.00 34.34 272 THR A N 1
ATOM 2149 C CA . THR A 1 272 ? 23.770 31.028 30.992 1.00 34.34 272 THR A CA 1
ATOM 2150 C C . THR A 1 272 ? 23.123 29.725 31.455 1.00 34.34 272 THR A C 1
ATOM 2152 O O . THR A 1 272 ? 22.193 29.207 30.841 1.00 34.34 272 THR A O 1
ATOM 2155 N N . ARG A 1 273 ? 23.647 29.159 32.548 1.00 34.00 273 ARG A N 1
ATOM 2156 C CA . ARG A 1 273 ? 23.167 27.914 33.161 1.00 34.00 273 ARG A CA 1
ATOM 2157 C C . ARG A 1 273 ? 22.356 28.273 34.404 1.00 34.00 273 ARG A C 1
ATOM 2159 O O . ARG A 1 273 ? 22.926 28.804 35.352 1.00 34.00 273 ARG A O 1
ATOM 2166 N N . THR A 1 274 ? 21.062 27.974 34.428 1.00 32.41 274 THR A N 1
ATOM 2167 C CA . THR A 1 274 ? 20.253 28.017 35.655 1.00 32.41 274 THR A CA 1
ATOM 2168 C C . THR A 1 274 ? 19.935 26.590 36.094 1.00 32.41 274 THR A C 1
ATOM 2170 O O . THR A 1 274 ? 19.411 25.790 35.326 1.00 32.41 274 THR A O 1
ATOM 2173 N N . PHE A 1 275 ? 20.313 26.244 37.325 1.00 29.52 275 PHE A N 1
ATOM 2174 C CA . PHE A 1 275 ? 19.985 24.962 37.947 1.00 29.52 275 PHE A CA 1
ATOM 2175 C C . PHE A 1 275 ? 18.625 25.076 38.647 1.00 29.52 275 PHE A C 1
ATOM 2177 O O . PHE A 1 275 ? 18.469 25.915 39.531 1.00 29.52 275 PHE A O 1
ATOM 2184 N N . HIS A 1 276 ? 17.664 24.218 38.294 1.00 29.44 276 HIS A N 1
ATOM 2185 C CA . HIS A 1 276 ? 16.493 23.935 39.129 1.00 29.44 276 HIS A CA 1
ATOM 2186 C C . HIS A 1 276 ? 16.229 22.414 39.128 1.00 29.44 276 HIS A C 1
ATOM 2188 O O . HIS A 1 276 ? 16.353 21.803 38.064 1.00 29.44 276 HIS A O 1
ATOM 2194 N N . PRO A 1 277 ? 15.899 21.759 40.260 1.00 31.72 277 PRO A N 1
ATOM 2195 C CA . PRO A 1 277 ? 16.109 20.312 40.412 1.00 31.72 277 PRO A CA 1
ATOM 2196 C C . PRO A 1 277 ? 15.068 19.372 39.772 1.00 31.72 277 PRO A C 1
ATOM 2198 O O . PRO A 1 277 ? 14.988 18.221 40.188 1.00 31.72 277 PRO A O 1
ATOM 2201 N N . SER A 1 278 ? 14.265 19.790 38.789 1.00 31.92 278 SER A N 1
ATOM 2202 C CA . SER A 1 278 ? 13.209 18.911 38.242 1.00 31.92 278 SER A CA 1
ATOM 2203 C C . SER A 1 278 ? 12.949 18.981 36.734 1.00 31.92 278 SER A C 1
ATOM 2205 O O . SER A 1 278 ? 12.073 18.271 36.253 1.00 31.92 278 SER A O 1
ATOM 2207 N N . THR A 1 279 ? 13.726 19.738 35.952 1.00 34.16 279 THR A N 1
ATOM 2208 C CA . THR A 1 279 ? 13.594 19.762 34.480 1.00 34.16 279 THR A CA 1
ATOM 2209 C C . THR A 1 279 ? 14.936 20.071 33.818 1.00 34.16 279 THR A C 1
ATOM 2211 O O . THR A 1 279 ? 15.545 21.101 34.114 1.00 34.16 279 THR A O 1
ATOM 2214 N N . PHE A 1 280 ? 15.400 19.211 32.909 1.00 32.75 280 PHE A N 1
ATOM 2215 C CA . PHE A 1 280 ? 16.567 19.489 32.070 1.00 32.75 280 PHE A CA 1
ATOM 2216 C C . PHE A 1 280 ? 16.125 20.414 30.930 1.00 32.75 280 PHE A C 1
ATOM 2218 O O . PHE A 1 280 ? 15.277 20.038 30.134 1.00 32.75 280 PHE A O 1
ATOM 2225 N N . SER A 1 281 ? 16.651 21.637 30.851 1.00 33.47 281 SER A N 1
ATOM 2226 C CA . SER A 1 281 ? 16.322 22.549 29.750 1.00 33.47 281 SER A CA 1
ATOM 2227 C C . SER A 1 281 ? 17.572 23.325 29.341 1.00 33.47 281 SER A C 1
ATOM 2229 O O . SER A 1 281 ? 18.166 24.039 30.149 1.00 33.47 281 SER A O 1
ATOM 2231 N N . ILE A 1 282 ? 18.010 23.154 28.091 1.00 37.84 282 ILE A N 1
ATOM 2232 C CA . ILE A 1 282 ? 19.100 23.932 27.490 1.00 37.84 282 ILE A CA 1
ATOM 2233 C C . ILE A 1 282 ? 18.459 25.124 26.780 1.00 37.84 282 ILE A C 1
ATOM 2235 O O . ILE A 1 282 ? 17.726 24.944 25.811 1.00 37.84 282 ILE A O 1
ATOM 2239 N N . ARG A 1 283 ? 18.736 26.346 27.246 1.00 37.44 283 ARG A N 1
ATOM 2240 C CA . ARG A 1 283 ? 18.340 27.579 26.551 1.00 37.44 283 ARG A CA 1
ATOM 2241 C C . ARG A 1 283 ? 19.521 28.102 25.743 1.00 37.44 283 ARG A C 1
ATOM 2243 O O . ARG A 1 283 ? 20.534 28.498 26.313 1.00 37.44 283 ARG A O 1
ATOM 2250 N N . LEU A 1 284 ? 19.382 28.100 24.421 1.00 37.38 284 LEU A N 1
ATOM 2251 C CA . LEU A 1 284 ? 20.337 28.718 23.508 1.00 37.38 284 LEU A CA 1
ATOM 2252 C C . LEU A 1 284 ? 19.847 30.136 23.188 1.00 37.38 284 LEU A C 1
ATOM 2254 O O . LEU A 1 284 ? 18.828 30.298 22.523 1.00 37.38 284 LEU A O 1
ATOM 2258 N N . PHE A 1 285 ? 20.549 31.158 23.675 1.00 34.53 285 PHE A N 1
ATOM 2259 C CA . PHE A 1 285 ? 20.314 32.537 23.249 1.00 34.53 285 PHE A CA 1
ATOM 2260 C C . PHE A 1 285 ? 21.111 32.788 21.969 1.00 34.53 285 PHE A C 1
ATOM 2262 O O . PHE A 1 285 ? 22.333 32.899 22.002 1.00 34.53 285 PHE A O 1
ATOM 2269 N N . ILE A 1 286 ? 20.416 32.872 20.838 1.00 36.06 286 ILE A N 1
ATOM 2270 C CA . ILE A 1 286 ? 20.957 33.475 19.619 1.00 36.06 286 ILE A CA 1
ATOM 2271 C C . ILE A 1 286 ? 20.396 34.891 19.576 1.00 36.06 286 ILE A C 1
ATOM 2273 O O . ILE A 1 286 ? 19.206 35.084 19.829 1.00 36.06 286 ILE A O 1
ATOM 2277 N N . ALA A 1 287 ? 21.241 35.879 19.284 1.00 29.42 287 ALA A N 1
ATOM 2278 C CA . ALA A 1 287 ? 20.881 37.291 19.198 1.00 29.42 287 ALA A CA 1
ATOM 2279 C C . ALA A 1 287 ? 19.978 37.607 17.985 1.00 29.42 287 ALA A C 1
ATOM 2281 O O . ALA A 1 287 ? 20.271 38.510 17.227 1.00 29.42 287 ALA A O 1
ATOM 2282 N N . TYR A 1 288 ? 18.897 36.850 17.793 1.00 32.41 288 TYR A N 1
ATOM 2283 C CA . TYR A 1 288 ? 17.720 37.145 16.976 1.00 32.41 288 TYR A CA 1
ATOM 2284 C C . TYR A 1 288 ? 16.556 36.288 17.506 1.00 32.41 288 TYR A C 1
ATOM 2286 O O . TYR A 1 288 ? 16.218 35.255 16.939 1.00 32.41 288 TYR A O 1
ATOM 2294 N N . GLY A 1 289 ? 15.987 36.688 18.648 1.00 30.53 289 GLY A N 1
ATOM 2295 C CA . GLY A 1 289 ? 14.566 36.518 19.001 1.00 30.53 289 GLY A CA 1
ATOM 2296 C C . GLY A 1 289 ? 13.865 35.154 18.872 1.00 30.53 289 GLY A C 1
ATOM 2297 O O . GLY A 1 289 ? 12.638 35.146 18.871 1.00 30.53 289 GLY A O 1
ATOM 2298 N N . LEU A 1 290 ? 14.560 34.018 18.777 1.00 28.19 290 LEU A N 1
ATOM 2299 C CA . LEU A 1 290 ? 13.932 32.694 18.692 1.00 28.19 290 LEU A CA 1
ATOM 2300 C C . LEU A 1 290 ? 14.176 31.883 19.966 1.00 28.19 290 LEU A C 1
ATOM 2302 O O . LEU A 1 290 ? 15.258 31.346 20.195 1.00 28.19 290 LEU A O 1
ATOM 2306 N N . PHE A 1 291 ? 13.130 31.764 20.783 1.00 33.34 291 PHE A N 1
ATOM 2307 C CA . PHE A 1 291 ? 13.064 30.782 21.859 1.00 33.34 291 PHE A CA 1
ATOM 2308 C C . PHE A 1 291 ? 12.736 29.410 21.268 1.00 33.34 291 PHE A C 1
ATOM 2310 O O . PHE A 1 291 ? 11.625 29.187 20.794 1.00 33.34 291 PHE A O 1
ATOM 2317 N N . ILE A 1 292 ? 13.679 28.474 21.340 1.00 32.69 292 ILE A N 1
ATOM 2318 C CA . ILE A 1 292 ? 13.386 27.048 21.176 1.00 32.69 292 ILE A CA 1
ATOM 2319 C C . ILE A 1 292 ? 13.521 26.418 22.559 1.00 32.69 292 ILE A C 1
ATOM 2321 O O . ILE A 1 292 ? 14.621 26.310 23.098 1.00 32.69 292 ILE A O 1
ATOM 2325 N N . VAL A 1 293 ? 12.388 26.057 23.158 1.00 27.73 293 VAL A N 1
ATOM 2326 C CA . VAL A 1 293 ? 12.342 25.264 24.389 1.00 27.73 293 VAL A CA 1
ATOM 2327 C C . VAL A 1 293 ? 12.203 23.802 23.976 1.00 27.73 293 VAL A C 1
ATOM 2329 O O . VAL A 1 293 ? 11.229 23.443 23.321 1.00 27.73 293 VAL A O 1
ATOM 2332 N N . PHE A 1 294 ? 13.180 22.974 24.344 1.00 30.86 294 PHE A N 1
ATOM 2333 C CA . PHE A 1 294 ? 13.050 21.517 24.308 1.00 30.86 294 PHE A CA 1
ATOM 2334 C C . PHE A 1 294 ? 12.532 21.049 25.676 1.00 30.86 294 PHE A C 1
ATOM 2336 O O . PHE A 1 294 ? 13.092 21.450 26.703 1.00 30.86 294 PHE A O 1
ATOM 2343 N N . PHE A 1 295 ? 11.454 20.261 25.665 1.00 29.98 295 PHE A N 1
ATOM 2344 C CA . PHE A 1 295 ? 11.008 19.449 26.800 1.00 29.98 295 PHE A CA 1
ATOM 2345 C C . PHE A 1 295 ? 11.704 18.089 26.764 1.00 29.98 295 PHE A C 1
ATOM 2347 O O . PHE A 1 295 ? 11.932 17.589 25.636 1.00 29.98 295 PHE A O 1
#

pLDDT: mean 80.3, std 24.42, range [27.73, 98.94]

Foldseek 3Di:
DLCPLLCCLQVLLVVVLCVQQVDLFDADADAQDDQDDDDLLVVLLVVLVVQDDLLLQLLLSQLLRQLVRLCVGRPVVDPDDSSLLSSLSSQLQSCLGPCNLVVDLAASLQSSLVVQLVVCCVRVVHPNVSSVLSSQLSNCLVVSGRDDDDDPSNSSSVLSSCCLQQVHPVSSHDLNNLANSCVVRPNPVVLVVVLVSLVSNCVSHVPYPSVVSVSVSSSCSRVVRPHDSHDPVVVPDPVVVVVVVCVVVVDPDDDDPCPDPVDDDPDDFDFDDDDDPPDDWGFGDDPPDDTDTDD

Sequence (295 aa):
SKSKCQSTVSSQLKERLAKLLNVQRHQVSKSVIPFPSGKVAEFFLNYAKKELPIATLNHSLRVFQYCAAIIKDQFPQWEIDHEVLLVTALLHDIATTDKNIAGTKLSFEFYGGWIARELILKETAGDTDYADAVSEAIIRHQELSTSGSISALGLILQIATTLDNVGANTNLTHQETIYAINAAIPRENWASCFSNVLFKEVAEKPWSHSTTLDVPEFNKTVLGNTAKYENNDAKRSPLRIIIYYIYKHNIQGKTTFDSLLGVTWTDQIHLTRTFHPSTFSIRLFIAYGLFIVFF

Organism: Torulaspora delbrueckii (NCBI:txid4950)

Radius of gyration: 23.4 Å; chains: 1; bounding box: 59×58×66 Å

InterPro domains:
  IPR003607 HD/PDEase domain [SM00471] (52-178)
  IPR003607 HD/PDEase domain [cd00077] (56-168)
  IPR006674 HD domain [PF01966] (56-163)
  IPR006674 HD domain [PS51831] (56-166)
  IPR017771 Cyanamide hydratase [TIGR03401] (9-228)

Secondary structure (DSSP, 8-state):
-TTHHHHHHHHHHHHHHHHH-SS-PPPPP-PPPPP--SHHHHHHHHHHHHHS-HHHHHHHHHHHHHHHHHHHHH-TT----HHHHHHHHHHTTGGGSHHHHHT-SS-HHHHHHHHHHHHHHHHTTS-HHHHHHHHHHHHTTT---SSS---HHHHHHHHHHHHHHH-TTGGGS-HHHHHHHHHHS--TTHHHHHHHHHHHHHHH-TTSGGGGG-HHHHHHHHHT-----S-TTGGG-HHHHHHHHHHHTT--S---GGGSSS--------------TT--------SSS------